Protein AF-A0A0R3WZX8-F1 (afdb_monomer)

pLDDT: mean 82.5, std 16.39, range [34.03, 97.06]

Foldseek 3Di:
DKDDDDDVCVVVCCQWDQDPVRDIDGNDDDDCLVPFKDKDWTWDDPPPDIDIDIDIDGDDFAPPWKKDKPDAAAEFEDAFQQFFFAFTAHDPPDDPDDDVVPRHGDKTAIWTSTDLVHLRQKFKAFPPVCHLNAQWAWPPHSVVVRRPRMTTITGHGGQDQPDPNADPQSKHKGKMKMKGDNPPPPPDDDDDDDDDPSDIHMDMYIYMYRYDDDPPDDDDWPDPDDDWDDDPPDDPPDDGDDTD

Nearest PDB structures (foldseek):
  2wd0-assembly1_A  TM=7.629E-01  e=6.822E-09  Mus musculus
  3mvs-assembly1_A  TM=6.859E-01  e=2.344E-09  Mus musculus
  7scm-assembly2_B  TM=6.828E-01  e=7.217E-09  synthetic construct
  5cyx-assembly1_A  TM=5.333E-01  e=1.775E-08  Mus musculus
  5czr-assembly4_D  TM=6.147E-01  e=5.480E-07  Homo sapiens

Sequence (244 aa):
LVEAPGGGQQAVALIFE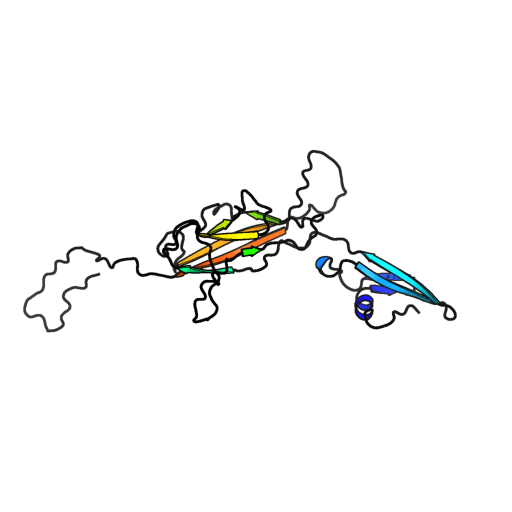VEKGGRVVLRRGLDFESCQSYILPVSVTDGDFSAETTLHVTVADVNDEAPRFEINPIHLVAEEGTSAKRSIGQSPLASTLPTPCCTMRVQVRVYDPDSVEVNGVVRCKEPDEWVHRQVLLFTPDPQAHPSAGLYDLQTRLELDREGPDASAGGVALIRLICWDANEIIHSSSTTYTSSTTARRLTSTLTATLTIRDVNDNAPTFHRPVYHVAVTENNHIGAKIVQVS

Secondary structure (DSSP, 8-state):
-----SSSHHHHHTTEEE-TTS-EEE-S---TTT-SEEEEEEEEE-SS-EEEEEEEEEPPP-S-PPPEESSSSEEEEEETT--TTPBPBBP--S-S---TT---B-EEEEE-SS-TTTT--EEEE--TTTTTTSSEEEES-TTT-TT-SEEEEEESS---SSSTTSBTTTEEEEEEEEEE-------S-----SS------EEEEEEEEEEEP---S----SSS-------TTPPTT-------

Mean predicted aligned error: 11.65 Å

Organism: Hydatigena taeniaeformis (NCBI:txid6205)

Structure (mmCIF, N/CA/C/O backbone):
data_AF-A0A0R3WZX8-F1
#
_entry.id   AF-A0A0R3WZX8-F1
#
loop_
_atom_site.group_PDB
_atom_site.id
_atom_site.type_symbol
_atom_site.label_atom_id
_atom_site.label_alt_id
_atom_site.label_comp_id
_atom_site.label_asym_id
_atom_site.label_entity_id
_atom_site.label_seq_id
_atom_site.pdbx_PDB_ins_code
_atom_site.Cartn_x
_atom_site.Cartn_y
_atom_site.Cartn_z
_atom_site.occupancy
_atom_site.B_iso_or_equiv
_atom_site.auth_seq_id
_atom_site.auth_comp_id
_atom_site.auth_asym_id
_atom_site.auth_atom_id
_atom_site.pdbx_PDB_model_num
ATOM 1 N N . LEU A 1 1 ? 24.341 -16.373 -44.777 1.00 36.38 1 LEU A N 1
ATOM 2 C CA . LEU A 1 1 ? 23.243 -16.758 -43.855 1.00 36.38 1 LEU A CA 1
ATOM 3 C C . LEU A 1 1 ? 23.566 -16.120 -42.511 1.00 36.38 1 LEU A C 1
ATOM 5 O O . LEU A 1 1 ? 24.716 -16.227 -42.119 1.00 36.38 1 LEU A O 1
ATOM 9 N N . VAL A 1 2 ? 22.639 -15.417 -41.860 1.00 39.53 2 VAL A N 1
ATOM 10 C CA . VAL A 1 2 ? 22.878 -14.893 -40.501 1.00 39.53 2 VAL A CA 1
ATOM 11 C C . VAL A 1 2 ? 22.408 -15.969 -39.526 1.00 39.53 2 VAL A C 1
ATOM 13 O O . VAL A 1 2 ? 21.229 -16.316 -39.549 1.00 39.53 2 VAL A O 1
ATOM 16 N N . GLU A 1 3 ? 23.312 -16.534 -38.730 1.00 41.59 3 GLU A N 1
ATOM 17 C CA . GLU A 1 3 ? 22.992 -17.544 -37.709 1.00 41.59 3 GLU A CA 1
ATOM 18 C C . GLU A 1 3 ? 23.509 -17.104 -36.332 1.00 41.59 3 GLU A C 1
ATOM 20 O O . GLU A 1 3 ? 24.574 -16.492 -36.226 1.00 41.59 3 GLU A O 1
ATOM 25 N N . ALA A 1 4 ? 22.739 -17.422 -35.284 1.00 40.72 4 ALA A N 1
ATOM 26 C CA . ALA A 1 4 ? 23.035 -17.123 -33.881 1.00 40.72 4 ALA A CA 1
ATOM 27 C C . ALA A 1 4 ? 23.470 -18.405 -33.124 1.00 40.72 4 ALA A C 1
ATOM 29 O O . ALA A 1 4 ? 22.718 -19.387 -33.143 1.00 40.72 4 ALA A O 1
ATOM 30 N N . PRO A 1 5 ? 24.642 -18.452 -32.452 1.00 38.41 5 PRO A N 1
ATOM 31 C CA . PRO A 1 5 ? 25.099 -19.641 -31.725 1.00 38.41 5 PRO A CA 1
ATOM 32 C C . PRO A 1 5 ? 24.633 -19.752 -30.249 1.00 38.41 5 PRO A C 1
ATOM 34 O O . PRO A 1 5 ? 25.141 -19.083 -29.364 1.00 38.41 5 PRO A O 1
ATOM 37 N N . GLY A 1 6 ? 23.774 -20.733 -29.947 1.00 38.78 6 GLY A N 1
ATOM 38 C CA . GLY A 1 6 ? 23.851 -21.594 -28.744 1.00 38.78 6 GLY A CA 1
ATOM 39 C C . GLY A 1 6 ? 23.702 -21.015 -27.315 1.00 38.78 6 GLY A C 1
ATOM 40 O O . GLY A 1 6 ? 24.512 -20.245 -26.812 1.00 38.78 6 GLY A O 1
ATOM 41 N N . GLY A 1 7 ? 22.722 -21.547 -26.572 1.00 34.03 7 GLY A N 1
ATOM 42 C CA . GLY A 1 7 ? 22.757 -21.677 -25.102 1.00 34.03 7 GLY A CA 1
ATOM 43 C C . GLY A 1 7 ? 21.969 -20.629 -24.311 1.00 34.03 7 GLY A C 1
ATOM 44 O O . GLY A 1 7 ? 20.976 -20.968 -23.679 1.00 34.03 7 GLY A O 1
ATOM 45 N N . GLY A 1 8 ? 22.376 -19.359 -24.375 1.00 44.53 8 GLY A N 1
ATOM 46 C CA . GLY A 1 8 ? 21.614 -18.205 -23.849 1.00 44.53 8 GLY A CA 1
ATOM 47 C C . GLY A 1 8 ? 20.937 -17.377 -24.949 1.00 44.53 8 GLY A C 1
ATOM 48 O O . GLY A 1 8 ? 20.103 -16.516 -24.687 1.00 44.53 8 GLY A O 1
ATOM 49 N N . GLN A 1 9 ? 21.278 -17.672 -26.205 1.00 49.31 9 GLN A N 1
ATOM 50 C CA . GLN A 1 9 ? 20.870 -16.920 -27.389 1.00 49.31 9 GLN A CA 1
ATOM 51 C C . GLN A 1 9 ? 19.498 -17.315 -27.942 1.00 49.31 9 GLN A C 1
ATOM 53 O O . GLN A 1 9 ? 18.919 -16.573 -28.728 1.00 49.31 9 GLN A O 1
ATOM 58 N N . GLN A 1 10 ? 18.941 -18.451 -27.511 1.00 52.12 10 GLN A N 1
ATOM 59 C CA . GLN A 1 10 ? 17.625 -18.904 -27.970 1.00 52.12 10 GLN A CA 1
ATOM 60 C C . GLN A 1 10 ? 16.507 -17.955 -27.521 1.00 52.12 10 GLN A C 1
ATOM 62 O O . GLN A 1 10 ? 15.562 -17.735 -28.266 1.00 52.12 10 GLN A O 1
ATOM 67 N N . ALA A 1 11 ? 16.641 -17.332 -26.346 1.00 61.78 11 ALA A N 1
ATOM 68 C CA . ALA A 1 11 ? 15.690 -16.332 -25.869 1.00 61.78 11 ALA A CA 1
ATOM 69 C C . ALA A 1 11 ? 15.787 -15.016 -26.659 1.00 61.78 11 ALA A C 1
ATOM 71 O O . ALA A 1 11 ? 14.764 -14.440 -27.015 1.00 61.78 11 ALA A O 1
ATOM 72 N N . VAL A 1 12 ? 17.004 -14.573 -26.996 1.00 73.31 12 VAL A N 1
ATOM 73 C CA . VAL A 1 12 ? 17.235 -13.329 -27.750 1.00 73.31 12 VAL A CA 1
ATOM 74 C C . VAL A 1 12 ? 16.806 -13.479 -29.213 1.00 73.31 12 VAL A C 1
ATOM 76 O O . VAL A 1 12 ? 16.161 -12.584 -29.749 1.00 73.31 12 VAL A O 1
ATOM 79 N N . ALA A 1 13 ? 17.056 -14.639 -29.829 1.00 72.25 13 ALA A N 1
ATOM 80 C CA . ALA A 1 13 ? 16.608 -14.960 -31.189 1.00 72.25 13 ALA A CA 1
ATOM 81 C C . ALA A 1 13 ? 15.075 -15.099 -31.319 1.00 72.25 13 ALA A C 1
ATOM 83 O O . ALA A 1 13 ? 14.536 -15.010 -32.418 1.00 72.25 13 ALA A O 1
ATOM 84 N N . LEU A 1 14 ? 14.357 -15.307 -30.208 1.00 80.56 14 LEU A N 1
ATOM 85 C CA . LEU A 1 14 ? 12.889 -15.277 -30.172 1.00 80.56 14 LEU A CA 1
ATOM 86 C C . LEU A 1 14 ? 12.325 -13.853 -30.064 1.00 80.56 14 LEU A C 1
ATOM 88 O O . LEU A 1 14 ? 11.141 -13.647 -30.330 1.00 80.56 14 LEU A O 1
ATOM 92 N N . ILE A 1 15 ? 13.142 -12.887 -29.641 1.00 87.12 15 ILE A N 1
ATOM 93 C CA . ILE A 1 15 ? 12.748 -11.485 -29.457 1.00 87.12 15 ILE A CA 1
ATOM 94 C C . ILE A 1 15 ? 13.167 -10.657 -30.672 1.00 87.12 15 ILE A C 1
ATOM 96 O O . ILE A 1 15 ? 12.388 -9.823 -31.128 1.00 87.12 15 ILE A O 1
ATOM 100 N N . PHE A 1 16 ? 14.346 -10.917 -31.233 1.00 90.94 16 PHE A N 1
ATOM 101 C CA . PHE A 1 16 ? 14.901 -10.188 -32.368 1.00 90.94 16 PHE A CA 1
ATOM 102 C C . PHE A 1 16 ? 15.188 -11.127 -33.536 1.00 90.94 16 PHE A C 1
ATOM 104 O O . PHE A 1 16 ? 15.807 -12.175 -33.367 1.00 90.94 16 PHE A O 1
ATOM 111 N N . GLU A 1 17 ? 14.794 -10.713 -34.736 1.00 89.88 17 GLU A N 1
ATOM 112 C CA . GLU A 1 17 ? 15.129 -11.400 -35.980 1.00 89.88 17 GLU A CA 1
ATOM 113 C C . GLU A 1 17 ? 15.987 -10.503 -36.867 1.00 89.88 17 GLU A C 1
ATOM 115 O O . GLU A 1 17 ? 15.683 -9.328 -37.061 1.00 89.88 17 GLU A O 1
ATOM 120 N N . VAL A 1 18 ? 17.054 -11.070 -37.430 1.00 88.12 18 VAL A N 1
ATOM 121 C CA . VAL A 1 18 ? 17.916 -10.381 -38.393 1.00 88.12 18 VAL A CA 1
ATOM 122 C C . VAL A 1 18 ? 17.557 -10.850 -39.801 1.00 88.12 18 VAL A C 1
ATOM 124 O O . VAL A 1 18 ? 17.822 -11.989 -40.186 1.00 88.12 18 VAL A O 1
ATOM 127 N N . GLU A 1 19 ? 16.937 -9.971 -40.582 1.00 88.31 19 GLU A N 1
ATOM 128 C CA . GLU A 1 19 ? 16.545 -10.251 -41.961 1.00 88.31 19 GLU A CA 1
ATOM 129 C C . GLU A 1 19 ? 17.762 -10.266 -42.901 1.00 88.31 19 GLU A C 1
ATOM 131 O O . GLU A 1 19 ? 18.772 -9.599 -42.672 1.00 88.31 19 GLU A O 1
ATOM 136 N N . LYS A 1 20 ? 17.635 -10.948 -44.049 1.00 81.69 20 LYS A N 1
ATOM 137 C CA . LYS A 1 20 ? 18.699 -11.049 -45.073 1.00 81.69 20 LYS A CA 1
ATOM 138 C C . LYS A 1 20 ? 19.190 -9.695 -45.613 1.00 81.69 20 LYS A C 1
ATOM 140 O O . LYS A 1 20 ? 20.277 -9.635 -46.174 1.00 81.69 20 LYS A O 1
ATOM 145 N N . GLY A 1 21 ? 18.404 -8.629 -45.456 1.00 83.12 21 GLY A N 1
ATOM 146 C CA . GLY A 1 21 ? 18.777 -7.258 -45.822 1.00 83.12 21 GLY A CA 1
ATOM 147 C C . GLY A 1 21 ? 19.550 -6.490 -44.742 1.00 83.12 21 GLY A C 1
ATOM 148 O O . GLY A 1 21 ? 19.737 -5.288 -44.898 1.00 83.12 21 GLY A O 1
ATOM 149 N N . GLY A 1 22 ? 19.941 -7.138 -43.638 1.00 81.38 22 GLY A N 1
ATOM 150 C CA . GLY A 1 22 ? 20.626 -6.499 -42.507 1.00 81.38 22 GLY A CA 1
ATOM 151 C C . GLY A 1 22 ? 19.700 -5.711 -41.573 1.00 81.38 22 GLY A C 1
ATOM 152 O O . GLY A 1 22 ? 20.172 -5.006 -40.685 1.00 81.38 22 GLY A O 1
ATOM 153 N N . ARG A 1 23 ? 18.379 -5.815 -41.759 1.00 88.50 23 ARG A N 1
ATOM 154 C CA . ARG A 1 23 ? 17.383 -5.199 -40.878 1.00 88.50 23 ARG A CA 1
ATOM 155 C C . ARG A 1 23 ? 17.164 -6.085 -39.659 1.00 88.50 23 ARG A C 1
ATOM 157 O O . ARG A 1 23 ? 16.871 -7.265 -39.812 1.00 88.50 23 ARG A O 1
ATOM 164 N N . VAL A 1 24 ? 17.254 -5.503 -38.470 1.00 90.19 24 VAL A N 1
ATOM 165 C CA . VAL A 1 24 ? 16.885 -6.179 -37.223 1.00 90.19 24 VAL A CA 1
ATOM 166 C C . VAL A 1 24 ? 15.451 -5.791 -36.882 1.00 90.19 24 VAL A C 1
ATOM 168 O O . VAL A 1 24 ? 15.139 -4.604 -36.793 1.00 90.19 24 VAL A O 1
ATOM 171 N N . VAL A 1 25 ? 14.569 -6.776 -36.740 1.00 91.25 25 VAL A N 1
ATOM 172 C CA . VAL A 1 25 ? 13.148 -6.581 -36.441 1.00 91.25 25 VAL A CA 1
ATOM 173 C C . VAL A 1 25 ? 12.792 -7.206 -35.101 1.00 91.25 25 VAL A C 1
ATOM 175 O O . VAL A 1 25 ? 13.305 -8.257 -34.722 1.00 91.25 25 VAL A O 1
ATOM 178 N N . LEU A 1 26 ? 11.888 -6.548 -34.385 1.00 93.38 26 LEU A N 1
ATOM 179 C CA . LEU A 1 26 ? 11.370 -7.024 -33.113 1.00 93.38 26 LEU A CA 1
ATOM 180 C C . LEU A 1 26 ? 10.197 -7.991 -33.353 1.00 93.38 26 LEU A C 1
ATOM 182 O O . LEU A 1 26 ? 9.275 -7.685 -34.110 1.00 93.38 26 LEU A O 1
ATOM 186 N N . ARG A 1 27 ? 10.223 -9.161 -32.714 1.00 91.94 27 ARG A N 1
ATOM 187 C CA . ARG A 1 27 ? 9.191 -10.210 -32.809 1.00 91.94 27 ARG A CA 1
ATOM 188 C C . ARG A 1 27 ? 8.277 -10.276 -31.588 1.00 91.94 27 ARG A C 1
ATOM 190 O O . ARG A 1 27 ? 7.171 -10.803 -31.693 1.00 91.94 27 ARG A O 1
ATOM 197 N N . ARG A 1 28 ? 8.716 -9.749 -30.443 1.00 90.38 28 ARG A N 1
ATOM 198 C CA . ARG A 1 28 ? 7.966 -9.721 -29.175 1.00 90.38 28 ARG A CA 1
ATOM 199 C C . ARG A 1 28 ? 8.153 -8.367 -28.499 1.00 90.38 28 ARG A C 1
ATOM 201 O O . ARG A 1 28 ? 9.184 -7.744 -28.702 1.00 90.38 28 ARG A O 1
ATOM 208 N N . GLY A 1 29 ? 7.175 -7.926 -27.711 1.00 89.94 29 GLY A N 1
ATOM 209 C CA . GLY A 1 29 ? 7.302 -6.691 -26.931 1.00 89.94 29 GLY A CA 1
ATOM 210 C C . GLY A 1 29 ? 8.523 -6.719 -26.008 1.00 89.94 29 GLY A C 1
ATOM 211 O O . GLY A 1 29 ? 8.937 -7.792 -25.562 1.00 89.94 29 GLY A O 1
ATOM 212 N N . LEU A 1 30 ? 9.094 -5.540 -25.769 1.00 92.62 30 LEU A N 1
ATOM 213 C CA . LEU A 1 30 ? 10.137 -5.320 -24.771 1.00 92.62 30 LEU A CA 1
ATOM 214 C C . LEU A 1 30 ? 9.486 -4.715 -23.530 1.00 92.62 30 LEU A C 1
ATOM 216 O O . LEU A 1 30 ? 8.521 -3.971 -23.663 1.00 92.62 30 LEU A O 1
ATOM 220 N N . ASP A 1 31 ? 10.029 -5.056 -22.373 1.00 91.00 31 ASP A N 1
ATOM 221 C CA . ASP A 1 31 ? 9.539 -4.664 -21.055 1.00 91.00 31 ASP A CA 1
ATOM 222 C C . ASP A 1 31 ? 10.760 -4.232 -20.241 1.00 91.00 31 ASP A C 1
ATOM 224 O O . ASP A 1 31 ? 11.713 -5.018 -20.111 1.00 91.00 31 ASP A O 1
ATOM 228 N N . PHE A 1 32 ? 10.788 -2.971 -19.808 1.00 91.75 32 PHE A N 1
ATOM 229 C CA . PHE A 1 32 ? 11.965 -2.377 -19.170 1.00 91.75 32 PHE A CA 1
ATOM 230 C C . PHE A 1 32 ? 12.229 -3.033 -17.809 1.00 91.75 32 PHE A C 1
ATOM 232 O O . PHE A 1 32 ? 13.371 -3.386 -17.492 1.00 91.75 32 PHE A O 1
ATOM 239 N N . GLU A 1 33 ? 11.156 -3.306 -17.074 1.00 92.81 33 GLU A N 1
ATOM 240 C CA . GLU A 1 33 ? 11.102 -3.899 -15.739 1.00 92.81 33 GLU A CA 1
ATOM 241 C C . GLU A 1 33 ? 11.655 -5.326 -15.749 1.00 92.81 33 GLU A C 1
ATOM 243 O O . GLU A 1 33 ? 12.308 -5.762 -14.795 1.00 92.81 33 GLU A O 1
ATOM 248 N N . SER A 1 34 ? 11.428 -6.061 -16.842 1.00 90.81 34 SER A N 1
ATOM 249 C CA . SER A 1 34 ? 11.973 -7.404 -17.039 1.00 90.81 34 SER A CA 1
ATOM 250 C C . SER A 1 34 ? 13.427 -7.398 -17.506 1.00 90.81 34 SER A C 1
ATOM 252 O O . SER A 1 34 ? 14.230 -8.209 -17.032 1.00 90.81 34 SER A O 1
ATOM 254 N N . CYS A 1 35 ? 13.778 -6.563 -18.491 1.00 90.56 35 CYS A N 1
ATOM 255 C CA . CYS A 1 35 ? 15.124 -6.554 -19.060 1.00 90.56 35 CYS A CA 1
ATOM 256 C C . CYS A 1 35 ? 15.466 -5.241 -19.779 1.00 90.56 35 CYS A C 1
ATOM 258 O O . CYS A 1 35 ? 14.933 -4.929 -20.842 1.00 90.56 35 CYS A O 1
ATOM 260 N N . GLN A 1 36 ? 16.462 -4.531 -19.248 1.00 90.62 36 GLN A N 1
ATOM 261 C CA . GLN A 1 36 ? 16.836 -3.184 -19.694 1.00 90.62 36 GLN A CA 1
ATOM 262 C C . GLN A 1 36 ? 17.822 -3.155 -20.872 1.00 90.62 36 GLN A C 1
ATOM 264 O O . GLN A 1 36 ? 18.005 -2.120 -21.517 1.00 90.62 36 GLN A O 1
ATOM 269 N N . SER A 1 37 ? 18.508 -4.265 -21.166 1.00 92.81 37 SER A N 1
ATOM 270 C CA . SER A 1 37 ? 19.450 -4.310 -22.286 1.00 92.81 37 SER A CA 1
ATOM 271 C C . SER A 1 37 ? 19.646 -5.710 -22.854 1.00 92.81 37 SER A C 1
ATOM 273 O O . SER A 1 37 ? 19.633 -6.705 -22.132 1.00 92.81 37 SER A O 1
ATOM 275 N N . TYR A 1 38 ? 19.881 -5.766 -24.162 1.00 91.06 38 TYR A N 1
ATOM 276 C CA . TYR A 1 38 ? 20.158 -6.987 -24.902 1.00 91.06 38 TYR A CA 1
ATOM 277 C C . TYR A 1 38 ? 21.466 -6.849 -25.679 1.00 91.06 38 TYR A C 1
ATOM 279 O O . TYR A 1 38 ? 21.771 -5.801 -26.251 1.00 91.06 38 TYR A O 1
ATOM 287 N N . ILE A 1 39 ? 22.230 -7.937 -25.718 1.00 89.81 39 ILE A N 1
ATOM 288 C CA . ILE A 1 39 ? 23.476 -8.043 -26.475 1.00 89.81 39 ILE A CA 1
ATOM 289 C C . ILE A 1 39 ? 23.246 -9.065 -27.584 1.00 89.81 39 ILE A C 1
ATOM 291 O O . ILE A 1 39 ? 23.062 -10.253 -27.316 1.00 89.81 39 ILE A O 1
ATOM 295 N N . LEU A 1 40 ? 23.216 -8.591 -28.827 1.00 88.88 40 LEU A N 1
ATOM 296 C CA . LEU A 1 40 ? 22.915 -9.396 -30.005 1.00 88.88 40 LEU A CA 1
ATOM 297 C C . LEU A 1 40 ? 24.184 -9.565 -30.844 1.00 88.88 40 LEU A C 1
ATOM 299 O O . LEU A 1 40 ? 24.598 -8.609 -31.502 1.00 88.88 40 LEU A O 1
ATOM 303 N N . PRO A 1 41 ? 24.806 -10.751 -30.873 1.00 86.69 41 PRO A N 1
ATOM 304 C CA . PRO A 1 41 ? 25.836 -11.035 -31.858 1.00 86.69 41 PRO A CA 1
ATOM 305 C C . PRO A 1 41 ? 25.186 -11.174 -33.238 1.00 86.69 41 PRO A C 1
ATOM 307 O O . PRO A 1 41 ? 24.226 -11.923 -33.420 1.00 86.69 41 PRO A O 1
ATOM 310 N N . VAL A 1 42 ? 25.706 -10.440 -34.214 1.00 87.75 42 VAL A N 1
ATOM 311 C CA . VAL A 1 42 ? 25.260 -10.465 -35.606 1.00 87.75 42 VAL A CA 1
ATOM 312 C C . VAL A 1 42 ? 26.432 -10.906 -36.469 1.00 87.75 42 VAL A C 1
ATOM 314 O O . VAL A 1 42 ? 27.497 -10.291 -36.447 1.00 87.75 42 VAL A O 1
ATOM 317 N N . SER A 1 43 ? 26.226 -11.967 -37.241 1.00 86.38 43 SER A N 1
ATOM 318 C CA . SER A 1 43 ? 27.203 -12.498 -38.185 1.00 86.38 43 SER A CA 1
ATOM 319 C C . SER A 1 43 ? 26.767 -12.204 -39.618 1.00 86.38 43 SER A C 1
ATOM 321 O O . SER A 1 43 ? 25.601 -12.350 -39.982 1.00 86.38 43 SER A O 1
ATOM 323 N N . VAL A 1 44 ? 27.701 -11.779 -40.460 1.00 87.19 44 VAL A N 1
ATOM 324 C CA . VAL A 1 44 ? 27.504 -11.677 -41.910 1.00 87.19 44 VAL A CA 1
ATOM 325 C C . VAL A 1 44 ? 28.494 -12.602 -42.599 1.00 87.19 44 VAL A C 1
ATOM 327 O O . VAL A 1 44 ? 29.637 -12.726 -42.172 1.00 87.19 44 VAL A O 1
ATOM 330 N N . THR A 1 45 ? 28.058 -13.271 -43.662 1.00 86.62 45 THR A N 1
ATOM 331 C CA . THR A 1 45 ? 28.912 -14.167 -44.445 1.00 86.62 45 THR A CA 1
ATOM 332 C C . THR A 1 45 ? 28.530 -14.117 -45.914 1.00 86.62 45 THR A C 1
ATOM 334 O O . THR A 1 45 ? 27.338 -14.088 -46.245 1.00 86.62 45 THR A O 1
ATOM 337 N N . ASP A 1 46 ? 29.541 -14.112 -46.777 1.00 87.38 46 ASP A N 1
ATOM 338 C CA . ASP A 1 46 ? 29.405 -14.247 -48.229 1.00 87.38 46 ASP A CA 1
ATOM 339 C C . ASP A 1 46 ? 29.438 -15.716 -48.698 1.00 87.38 46 ASP A C 1
ATOM 341 O O . ASP A 1 46 ? 29.181 -15.986 -49.869 1.00 87.38 46 ASP A O 1
ATOM 345 N N . GLY A 1 47 ? 29.666 -16.662 -47.778 1.00 85.25 47 GLY A N 1
ATOM 346 C CA . GLY A 1 47 ? 29.810 -18.095 -48.041 1.00 85.25 47 GLY A CA 1
ATOM 347 C C . GLY A 1 47 ? 31.234 -18.619 -47.835 1.00 85.25 47 GLY A C 1
ATOM 348 O O . GLY A 1 47 ? 31.376 -19.782 -47.464 1.00 85.25 47 GLY A O 1
ATOM 349 N N . ASP A 1 48 ? 32.250 -17.764 -47.987 1.00 90.44 48 ASP A N 1
ATOM 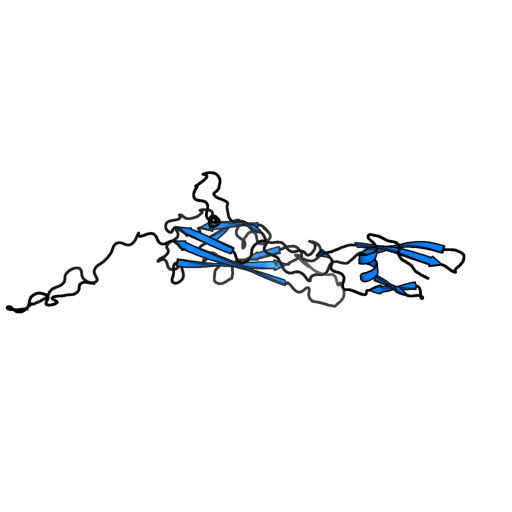350 C CA . ASP A 1 48 ? 33.673 -18.118 -47.857 1.00 90.44 48 ASP A CA 1
ATOM 351 C C . ASP A 1 48 ? 34.330 -17.428 -46.650 1.00 90.44 48 ASP A C 1
ATOM 353 O O . ASP A 1 48 ? 35.167 -18.015 -45.960 1.00 90.44 48 ASP A O 1
ATOM 357 N N . PHE A 1 49 ? 33.917 -16.195 -46.353 1.00 89.12 49 PHE A N 1
ATOM 358 C CA . PHE A 1 49 ? 34.359 -15.409 -45.209 1.00 89.12 49 PHE A CA 1
ATOM 359 C C . PHE A 1 49 ? 33.168 -15.010 -44.336 1.00 89.12 49 PHE A C 1
ATOM 361 O O . PHE A 1 49 ? 32.043 -14.805 -44.804 1.00 89.12 49 PHE A O 1
ATOM 368 N N . SER A 1 50 ? 33.412 -14.891 -43.034 1.00 89.81 50 SER A N 1
ATOM 369 C CA . SER A 1 50 ? 32.434 -14.409 -42.062 1.00 89.81 50 SER A CA 1
ATOM 370 C C . SER A 1 50 ? 33.017 -13.274 -41.233 1.00 89.81 50 SER A C 1
ATOM 372 O O . SER A 1 50 ? 34.175 -13.331 -40.821 1.00 89.81 50 SER A O 1
ATOM 374 N N . ALA A 1 51 ? 32.200 -12.264 -40.955 1.00 89.25 51 ALA A N 1
ATOM 375 C CA . ALA A 1 51 ? 32.503 -11.207 -40.004 1.00 89.25 51 ALA A CA 1
ATOM 376 C C . ALA A 1 51 ? 31.412 -11.168 -38.934 1.00 89.25 51 ALA A C 1
ATOM 378 O O . ALA A 1 51 ? 30.227 -11.296 -39.242 1.00 89.25 51 ALA A O 1
ATOM 379 N N . GLU A 1 52 ? 31.815 -10.976 -37.684 1.00 89.44 52 GLU A N 1
ATOM 380 C CA . GLU A 1 52 ? 30.906 -10.884 -36.547 1.00 89.44 52 GLU A CA 1
ATOM 381 C C . GLU A 1 52 ? 31.008 -9.506 -35.904 1.00 89.44 52 GLU A C 1
ATOM 383 O O . GLU A 1 52 ? 32.078 -8.897 -35.830 1.00 89.44 52 GLU A O 1
ATOM 388 N N . THR A 1 53 ? 29.874 -9.004 -35.441 1.00 89.81 53 THR A N 1
ATOM 389 C CA . THR A 1 53 ? 29.779 -7.782 -34.650 1.00 89.81 53 THR A CA 1
ATOM 390 C C . THR A 1 53 ? 28.720 -7.952 -33.570 1.00 89.81 53 THR A C 1
ATOM 392 O O . THR A 1 53 ? 27.943 -8.904 -33.599 1.00 89.81 53 THR A O 1
ATOM 395 N N . THR A 1 54 ? 28.668 -7.027 -32.619 1.00 90.06 54 THR A N 1
ATOM 396 C CA . THR A 1 54 ? 27.728 -7.084 -31.500 1.00 90.06 54 THR A CA 1
ATOM 397 C C . THR A 1 54 ? 26.881 -5.825 -31.477 1.00 90.06 54 THR A C 1
ATOM 399 O O . THR A 1 54 ? 27.396 -4.716 -31.343 1.00 90.06 54 THR A O 1
ATOM 402 N N . LEU A 1 55 ? 25.568 -6.000 -31.583 1.00 89.75 55 LEU A N 1
ATOM 403 C CA . LEU A 1 55 ? 24.586 -4.941 -31.425 1.00 89.75 55 LEU A CA 1
ATOM 404 C C . LEU A 1 55 ? 24.150 -4.865 -29.959 1.00 89.75 55 LEU A C 1
ATOM 406 O O . LEU A 1 55 ? 23.606 -5.821 -29.407 1.00 89.75 55 LEU A O 1
ATOM 410 N N . HIS A 1 56 ? 24.372 -3.708 -29.343 1.00 91.88 56 HIS A N 1
ATOM 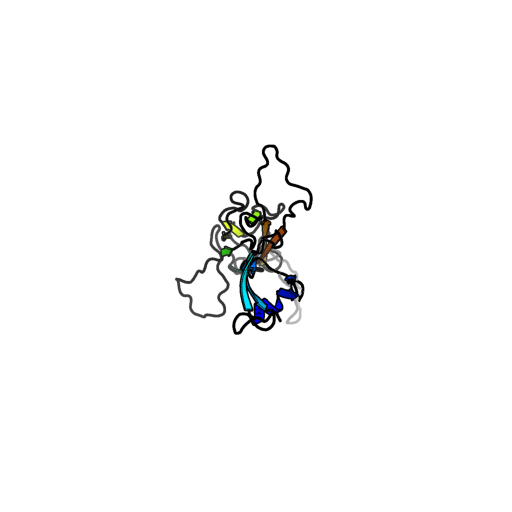411 C CA . HIS A 1 56 ? 23.877 -3.396 -28.008 1.00 91.88 56 HIS A CA 1
ATOM 412 C C . HIS A 1 56 ? 22.537 -2.672 -28.133 1.00 91.88 56 HIS A C 1
ATOM 414 O O . HIS A 1 56 ? 22.474 -1.576 -28.688 1.00 91.88 56 HIS A O 1
ATOM 420 N N . VAL A 1 57 ? 21.473 -3.290 -27.630 1.00 91.75 57 VAL A N 1
ATOM 421 C CA . VAL A 1 57 ? 20.126 -2.713 -27.611 1.00 91.75 57 VAL A CA 1
ATOM 422 C C . VAL A 1 57 ? 19.801 -2.318 -26.179 1.00 91.75 57 VAL A C 1
ATOM 424 O O . VAL A 1 57 ? 19.783 -3.171 -25.296 1.00 91.75 57 VAL A O 1
ATOM 427 N N . THR A 1 58 ? 19.538 -1.038 -25.945 1.00 93.06 58 THR A N 1
ATOM 428 C CA . THR A 1 58 ? 19.047 -0.517 -24.663 1.00 93.06 58 THR A CA 1
ATOM 429 C C . THR A 1 58 ? 17.543 -0.299 -24.748 1.00 93.06 58 THR A C 1
ATOM 431 O O . THR A 1 58 ? 17.066 0.284 -25.725 1.00 93.06 58 THR A O 1
ATOM 434 N N . VAL A 1 59 ? 16.804 -0.753 -23.742 1.00 92.81 59 VAL A N 1
ATOM 435 C CA . VAL A 1 59 ? 15.365 -0.499 -23.616 1.00 92.81 59 VAL A CA 1
ATOM 436 C C . VAL A 1 59 ? 15.189 0.832 -22.897 1.00 92.81 59 VAL A C 1
ATOM 438 O O . VAL A 1 59 ? 15.798 1.054 -21.854 1.00 92.81 59 VAL A O 1
ATOM 441 N N . ALA A 1 60 ? 14.418 1.737 -23.494 1.00 89.94 60 ALA A N 1
ATOM 442 C CA . ALA A 1 60 ? 14.055 2.993 -22.855 1.00 89.94 60 ALA A CA 1
ATOM 443 C C . ALA A 1 60 ? 12.858 2.759 -21.932 1.00 89.94 60 ALA A C 1
ATOM 445 O O . ALA A 1 60 ? 11.905 2.097 -22.337 1.00 89.94 60 ALA A O 1
ATOM 446 N N . ASP A 1 61 ? 12.945 3.315 -20.732 1.00 89.38 61 ASP A N 1
ATOM 447 C CA . ASP A 1 61 ? 11.896 3.287 -19.719 1.00 89.38 61 ASP A CA 1
ATOM 448 C C . ASP A 1 61 ? 10.718 4.206 -20.110 1.00 89.38 61 ASP A C 1
ATOM 450 O O . ASP A 1 61 ? 10.924 5.266 -20.724 1.00 89.38 61 ASP A O 1
ATOM 454 N N . VAL A 1 62 ? 9.490 3.793 -19.796 1.00 89.75 62 VAL A N 1
ATOM 455 C CA . VAL A 1 62 ? 8.226 4.485 -20.095 1.00 89.75 62 VAL A CA 1
ATOM 456 C C . VAL A 1 62 ? 7.318 4.389 -18.867 1.00 89.75 62 VAL A C 1
ATOM 458 O O . VAL A 1 62 ? 7.377 3.429 -18.133 1.00 89.75 62 VAL A O 1
ATOM 461 N N . ASN A 1 63 ? 6.462 5.392 -18.650 1.00 88.75 63 ASN A N 1
ATOM 462 C CA . ASN A 1 63 ? 5.449 5.355 -17.591 1.00 88.75 63 ASN A CA 1
ATOM 463 C C . ASN A 1 63 ? 4.305 4.393 -17.947 1.00 88.75 63 ASN A C 1
ATOM 465 O O . ASN A 1 63 ? 3.271 4.835 -18.480 1.00 88.75 63 ASN A O 1
ATOM 469 N N . ASP A 1 64 ? 4.490 3.099 -17.725 1.00 89.31 64 ASP A N 1
ATOM 470 C CA . ASP A 1 64 ? 3.440 2.097 -17.903 1.00 89.31 64 ASP A CA 1
ATOM 471 C C . ASP A 1 64 ? 3.118 1.271 -16.657 1.00 89.31 64 ASP A C 1
ATOM 473 O O . ASP A 1 64 ? 2.055 0.634 -16.635 1.00 89.31 64 ASP A O 1
ATOM 477 N N . GLU A 1 65 ? 3.899 1.388 -15.583 1.00 90.94 65 GLU A N 1
ATOM 478 C CA . GLU A 1 65 ? 3.593 0.752 -14.308 1.00 90.94 65 GLU A CA 1
ATOM 479 C C . GLU A 1 65 ? 2.970 1.715 -13.289 1.00 90.94 65 GLU A C 1
ATOM 481 O O . GLU A 1 65 ? 3.304 2.884 -13.153 1.00 90.94 65 GLU A O 1
ATOM 486 N N . ALA A 1 66 ? 1.987 1.209 -12.542 1.00 93.44 66 ALA A N 1
ATOM 487 C CA . ALA A 1 66 ? 1.386 1.946 -11.436 1.00 93.44 66 ALA A CA 1
ATOM 488 C C . ALA A 1 66 ? 2.066 1.570 -10.111 1.00 93.44 66 ALA A C 1
ATOM 490 O O . ALA A 1 66 ? 2.545 0.438 -9.968 1.00 93.44 66 ALA A O 1
ATOM 491 N N . PRO A 1 67 ? 1.950 2.408 -9.060 1.00 96.12 67 PRO A N 1
ATOM 492 C CA . PRO A 1 67 ? 2.492 2.065 -7.754 1.00 96.12 67 PRO A CA 1
ATOM 493 C C . PRO A 1 67 ? 1.985 0.712 -7.246 1.00 96.12 67 PRO A C 1
ATOM 495 O O . PRO A 1 67 ? 0.780 0.446 -7.153 1.00 96.12 67 PRO A O 1
ATOM 498 N N . ARG A 1 68 ? 2.913 -0.148 -6.844 1.00 95.88 68 ARG A N 1
ATOM 499 C CA . ARG A 1 68 ? 2.656 -1.499 -6.363 1.00 95.88 68 ARG A CA 1
ATOM 500 C C . ARG A 1 68 ? 2.807 -1.586 -4.854 1.00 95.88 68 ARG A C 1
ATOM 502 O O . ARG A 1 68 ? 3.817 -1.187 -4.281 1.00 95.88 68 ARG A O 1
ATOM 509 N N . PHE A 1 69 ? 1.808 -2.179 -4.208 1.00 96.38 69 PHE A N 1
ATOM 510 C CA . PHE A 1 69 ? 1.898 -2.596 -2.812 1.00 96.38 69 PHE A CA 1
ATOM 511 C C . PHE A 1 69 ? 2.446 -4.018 -2.735 1.00 96.38 69 PHE A C 1
ATOM 513 O O . PHE A 1 69 ? 1.995 -4.890 -3.476 1.00 96.38 69 PHE A O 1
ATOM 520 N N . GLU A 1 70 ? 3.369 -4.272 -1.811 1.00 94.31 70 GLU A N 1
ATOM 521 C CA . GLU A 1 70 ? 3.924 -5.619 -1.608 1.00 94.31 70 GLU A CA 1
ATOM 522 C C . GLU A 1 70 ? 2.852 -6.618 -1.141 1.00 94.31 70 GLU A C 1
ATOM 524 O O . GLU A 1 70 ? 2.873 -7.788 -1.516 1.00 94.31 70 GLU A O 1
ATOM 529 N N . ILE A 1 71 ? 1.877 -6.140 -0.359 1.00 91.88 71 ILE A N 1
ATOM 530 C CA . ILE A 1 71 ? 0.721 -6.916 0.096 1.00 91.88 71 ILE A CA 1
ATOM 531 C C . ILE A 1 71 ? -0.542 -6.069 -0.078 1.00 91.88 71 ILE A C 1
ATOM 533 O O . ILE A 1 71 ? -0.670 -5.006 0.531 1.00 91.88 71 ILE A O 1
ATOM 537 N N . ASN A 1 72 ? -1.488 -6.546 -0.891 1.00 93.31 72 ASN A N 1
ATOM 538 C CA . ASN A 1 72 ? -2.811 -5.945 -1.072 1.00 93.31 72 ASN A CA 1
ATOM 539 C C . ASN A 1 72 ? -3.805 -7.019 -1.571 1.00 93.31 72 ASN A C 1
ATOM 541 O O . ASN A 1 72 ? -3.540 -7.620 -2.613 1.00 93.31 72 ASN A O 1
ATOM 545 N N . PRO A 1 73 ? -4.936 -7.275 -0.884 1.00 94.62 73 PRO A N 1
ATOM 546 C CA . PRO A 1 73 ? -5.387 -6.639 0.354 1.00 94.62 73 PRO A CA 1
ATOM 547 C C . PRO A 1 73 ? -4.628 -7.124 1.599 1.00 94.62 73 PRO A C 1
ATOM 549 O O . PRO A 1 73 ? -4.026 -8.196 1.603 1.00 94.62 73 PRO A O 1
ATOM 552 N N . ILE A 1 74 ? -4.682 -6.337 2.677 1.00 90.38 74 ILE A N 1
ATOM 553 C CA . ILE A 1 74 ? -4.127 -6.716 3.988 1.00 90.38 74 ILE A CA 1
ATOM 554 C C . ILE A 1 74 ? -5.267 -7.090 4.941 1.00 90.38 74 ILE A C 1
ATOM 556 O O . ILE A 1 74 ? -6.202 -6.317 5.142 1.00 90.38 74 ILE A O 1
ATOM 560 N N . HIS A 1 75 ? -5.160 -8.246 5.595 1.00 90.25 75 HIS A N 1
ATOM 561 C CA . HIS A 1 75 ? -6.093 -8.664 6.641 1.00 90.25 75 HIS A CA 1
ATOM 562 C C . HIS A 1 75 ? -5.436 -8.551 8.017 1.00 90.25 75 HIS A C 1
ATOM 564 O O . HIS A 1 75 ? -4.415 -9.183 8.292 1.00 90.25 75 HIS A O 1
ATOM 570 N N . LEU A 1 76 ? -6.027 -7.726 8.875 1.00 89.38 76 LEU A N 1
ATOM 571 C CA . LEU A 1 76 ? -5.544 -7.408 10.212 1.00 89.38 76 LEU A CA 1
ATOM 572 C C . LEU A 1 76 ? -6.536 -7.907 11.255 1.00 89.38 76 LEU A C 1
ATOM 574 O O . LEU A 1 76 ? -7.747 -7.920 11.023 1.00 89.38 76 LEU A O 1
ATOM 578 N N . VAL A 1 77 ? -6.017 -8.275 12.421 1.00 87.12 77 VAL A N 1
ATOM 579 C CA . VAL A 1 77 ? -6.825 -8.679 13.571 1.00 87.12 77 VAL A CA 1
ATOM 580 C C . VAL A 1 77 ? -6.286 -7.975 14.805 1.00 87.12 77 VAL A C 1
ATOM 582 O O . VAL A 1 77 ? -5.075 -7.961 15.031 1.00 87.12 77 VAL A O 1
ATOM 585 N N . ALA A 1 78 ? -7.183 -7.403 15.596 1.00 88.12 78 ALA A N 1
ATOM 586 C CA . ALA A 1 78 ? -6.875 -6.847 16.903 1.00 88.12 78 ALA A CA 1
ATOM 587 C C . ALA A 1 78 ? -8.018 -7.152 17.872 1.00 88.12 78 ALA A C 1
ATOM 589 O O . ALA A 1 78 ? -9.140 -7.415 17.449 1.00 88.12 78 ALA A O 1
ATOM 590 N N . GLU A 1 79 ? -7.721 -7.134 19.162 1.00 87.12 79 GLU A N 1
ATOM 591 C CA . GLU A 1 79 ? -8.736 -7.217 20.210 1.00 87.12 79 GLU A CA 1
ATOM 592 C C . GLU A 1 79 ? -9.259 -5.799 20.496 1.00 87.12 79 GLU A C 1
ATOM 594 O O . GLU A 1 79 ? -8.501 -4.823 20.378 1.00 87.12 79 GLU A O 1
ATOM 599 N N . GLU A 1 80 ? -10.531 -5.661 20.861 1.00 87.94 80 GLU A N 1
ATOM 600 C CA . GLU A 1 80 ? -11.027 -4.404 21.434 1.00 87.94 80 GLU A CA 1
ATOM 601 C C . GLU A 1 80 ? -10.291 -4.044 22.742 1.00 87.94 80 GLU A C 1
ATOM 603 O O . GLU A 1 80 ? -9.528 -4.839 23.301 1.00 87.94 80 GLU A O 1
ATOM 608 N N . GLY A 1 81 ? -10.415 -2.795 23.184 1.00 86.12 81 GLY A N 1
ATOM 609 C CA . GLY A 1 81 ? -9.632 -2.235 24.289 1.00 86.12 81 GLY A CA 1
ATOM 610 C C . GLY A 1 81 ? -8.150 -2.013 23.950 1.00 86.12 81 GLY A C 1
ATOM 611 O O . GLY A 1 81 ? -7.360 -1.572 24.790 1.00 86.12 81 GLY A O 1
ATOM 612 N N . THR A 1 82 ? -7.719 -2.298 22.712 1.00 88.31 82 THR A N 1
ATOM 613 C CA . THR A 1 82 ? -6.357 -1.976 22.268 1.00 88.31 82 THR A CA 1
ATOM 614 C C . THR A 1 82 ? -6.185 -0.461 22.260 1.00 88.31 82 THR A C 1
ATOM 616 O O . THR A 1 82 ? -6.735 0.220 21.398 1.00 88.31 82 THR A O 1
ATOM 619 N N . SER A 1 83 ? -5.379 0.060 23.188 1.00 90.50 83 SER A N 1
ATOM 620 C CA . SER A 1 83 ? -5.137 1.496 23.353 1.00 90.50 83 SER A CA 1
ATOM 621 C C . SER A 1 83 ? -4.571 2.157 22.093 1.00 90.50 83 SER A C 1
ATOM 623 O O . SER A 1 83 ? -3.934 1.505 21.261 1.00 90.50 83 SER A O 1
ATOM 625 N N . ALA A 1 84 ? -4.732 3.476 21.987 1.00 91.12 84 ALA A N 1
ATOM 626 C CA . ALA A 1 84 ? -4.180 4.282 20.901 1.00 91.12 84 ALA A CA 1
ATOM 627 C C . ALA A 1 84 ? -2.647 4.148 20.750 1.00 91.12 84 ALA A C 1
ATOM 629 O O . ALA A 1 84 ? -1.916 3.925 21.717 1.00 91.12 84 ALA A O 1
ATOM 630 N N . LYS A 1 85 ? -2.156 4.362 19.524 1.00 88.94 85 LYS A N 1
ATOM 631 C CA . LYS A 1 85 ? -0.743 4.298 19.096 1.00 88.94 85 LYS A CA 1
ATOM 632 C C . LYS A 1 85 ? -0.091 2.925 19.261 1.00 88.94 85 LYS A C 1
ATOM 634 O O . LYS A 1 85 ? 1.136 2.801 19.292 1.00 88.94 85 LYS A O 1
ATOM 639 N N . ARG A 1 86 ? -0.892 1.864 19.348 1.00 89.00 86 ARG A N 1
ATOM 640 C CA . ARG A 1 86 ? -0.390 0.494 19.394 1.00 89.00 86 ARG A CA 1
ATOM 641 C C . ARG A 1 86 ? -0.182 -0.030 17.980 1.00 89.00 86 ARG A C 1
ATOM 643 O O . ARG A 1 86 ? -1.096 0.008 17.166 1.00 89.00 86 ARG A O 1
ATOM 650 N N . SER A 1 87 ? 1.008 -0.554 17.688 1.00 87.44 87 SER A N 1
ATOM 651 C CA . SER A 1 87 ? 1.275 -1.220 16.409 1.00 87.44 87 SER A CA 1
ATOM 652 C C . SER A 1 87 ? 0.428 -2.479 16.251 1.00 87.44 87 SER A C 1
ATOM 654 O O . SER A 1 87 ? 0.387 -3.310 17.162 1.00 87.44 87 SER A O 1
ATOM 656 N N . 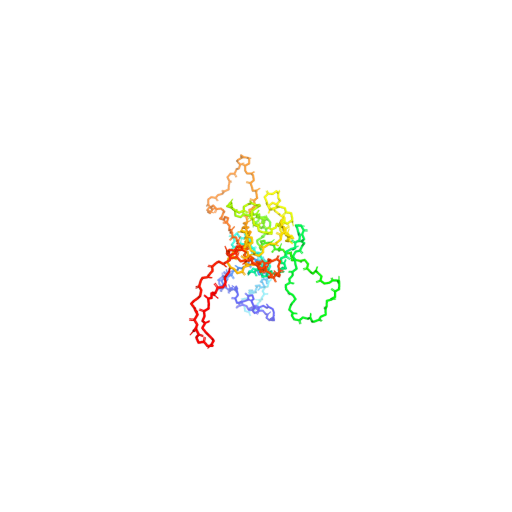ILE A 1 88 ? -0.199 -2.625 15.085 1.00 84.06 88 ILE A N 1
ATOM 657 C CA . ILE A 1 88 ? -0.986 -3.809 14.735 1.00 84.06 88 ILE A CA 1
ATOM 658 C C . ILE A 1 88 ? -0.058 -4.913 14.217 1.00 84.06 88 ILE A C 1
ATOM 660 O O . ILE A 1 88 ? 0.887 -4.644 13.470 1.00 84.06 88 ILE A O 1
ATOM 664 N N . GLY A 1 89 ? -0.323 -6.153 14.635 1.00 68.00 89 GLY A N 1
ATOM 665 C CA . GLY A 1 89 ? 0.376 -7.343 14.154 1.00 68.00 89 GLY A CA 1
ATOM 666 C C . GLY A 1 89 ? -0.429 -8.135 13.126 1.00 68.00 89 GLY A C 1
ATOM 667 O O . GLY A 1 89 ? -1.641 -7.962 13.003 1.00 68.00 89 GLY A O 1
ATOM 668 N N . GLN A 1 90 ? 0.244 -9.013 12.380 1.00 53.53 90 GLN A N 1
ATOM 669 C CA . GLN A 1 90 ? -0.447 -9.999 11.544 1.00 53.53 90 GLN A CA 1
ATOM 670 C C . GLN A 1 90 ? -1.127 -11.056 12.425 1.00 53.53 90 GLN A C 1
ATOM 672 O O . GLN A 1 90 ? -0.623 -11.401 13.496 1.00 53.53 90 GLN A O 1
ATOM 677 N N . SER A 1 91 ? -2.258 -11.592 11.959 1.00 49.72 91 SER A N 1
ATOM 678 C CA . SER A 1 91 ? -2.872 -12.768 12.577 1.00 49.72 91 SER A CA 1
ATOM 679 C C . SER A 1 91 ? -1.852 -13.915 12.596 1.00 49.72 91 SER A C 1
ATOM 681 O O . SER A 1 91 ? -1.289 -14.221 11.541 1.00 49.72 91 SER A O 1
ATOM 683 N N . PRO A 1 92 ? -1.574 -14.558 13.744 1.00 47.75 92 PRO A N 1
ATOM 684 C CA . PRO A 1 92 ? -0.755 -15.754 13.735 1.00 47.75 92 PRO A CA 1
ATOM 685 C C . PRO A 1 92 ? -1.520 -16.835 12.969 1.00 47.75 92 PRO A C 1
ATOM 687 O O . PRO A 1 92 ? -2.562 -17.314 13.418 1.00 47.75 92 PRO A O 1
ATOM 690 N N . LEU A 1 93 ? -0.994 -17.240 11.812 1.00 46.53 93 LEU A N 1
ATOM 691 C CA . LEU A 1 93 ? -1.299 -18.548 11.243 1.00 46.53 93 LEU A CA 1
ATOM 692 C C . LEU A 1 93 ? -0.965 -19.582 12.323 1.00 46.53 93 LEU A C 1
ATOM 694 O O . LEU A 1 93 ? 0.205 -19.800 12.621 1.00 46.53 93 LEU A O 1
ATOM 698 N N . ALA A 1 94 ? -2.010 -20.115 12.959 1.00 46.88 94 ALA A N 1
ATOM 699 C CA . ALA A 1 94 ? -2.033 -21.289 13.828 1.00 46.88 94 ALA A CA 1
ATOM 700 C C . ALA A 1 94 ? -0.663 -21.712 14.405 1.00 46.88 94 ALA A C 1
ATOM 702 O O . ALA A 1 94 ? -0.057 -22.679 13.952 1.00 46.88 94 ALA A O 1
ATOM 703 N N . SER A 1 95 ? -0.183 -21.011 15.432 1.00 47.69 95 SER A N 1
ATOM 704 C CA . SER A 1 95 ? 0.930 -21.488 16.256 1.00 47.69 95 SER A CA 1
ATOM 705 C C . SER A 1 95 ? 0.601 -21.241 17.721 1.00 47.69 95 SER A C 1
ATOM 707 O O . SER A 1 95 ? 0.474 -20.106 18.174 1.00 47.69 95 SER A O 1
ATOM 709 N N . THR A 1 96 ? 0.413 -22.333 18.454 1.00 52.81 96 THR A N 1
ATOM 710 C CA . THR A 1 96 ? -0.097 -22.411 19.830 1.00 52.81 96 THR A CA 1
ATOM 711 C C . THR A 1 96 ? 0.922 -21.984 20.899 1.00 52.81 96 THR A C 1
ATOM 713 O O . THR A 1 96 ? 0.786 -22.357 22.062 1.00 52.81 96 THR A O 1
ATOM 716 N N . LEU A 1 97 ? 1.960 -21.226 20.533 1.00 59.25 97 LEU A N 1
ATOM 717 C CA . LEU A 1 97 ? 3.022 -20.786 21.440 1.00 59.25 97 LEU A CA 1
ATOM 718 C C . LEU A 1 97 ? 3.269 -19.278 21.269 1.00 59.25 97 LEU A C 1
ATOM 720 O O . LEU A 1 97 ? 3.771 -18.860 20.225 1.00 59.25 97 LEU A O 1
ATOM 724 N N . PRO A 1 98 ? 2.943 -18.440 22.271 1.00 50.31 98 PRO A N 1
ATOM 725 C CA . PRO A 1 98 ? 3.248 -17.019 22.223 1.00 50.31 98 PRO A CA 1
ATOM 726 C C . PRO A 1 98 ? 4.739 -16.814 22.513 1.00 50.31 98 PRO A C 1
ATOM 728 O O . PRO A 1 98 ? 5.168 -16.790 23.666 1.00 50.31 98 PRO A O 1
ATOM 731 N N . THR A 1 99 ? 5.557 -16.667 21.472 1.00 48.47 99 THR A N 1
ATOM 732 C CA . THR A 1 99 ? 6.933 -16.186 21.633 1.00 48.47 99 THR A CA 1
ATOM 733 C C . THR A 1 99 ? 6.888 -14.675 21.894 1.00 48.47 99 THR A C 1
ATOM 735 O O . THR A 1 99 ? 6.406 -13.931 21.036 1.00 48.47 99 THR A O 1
ATOM 738 N N . PRO A 1 100 ? 7.415 -14.167 23.025 1.00 51.47 100 PRO A N 1
ATOM 739 C CA . PRO A 1 100 ? 7.375 -12.738 23.362 1.00 51.47 100 PRO A CA 1
ATOM 740 C C . PRO A 1 100 ? 8.224 -11.849 22.430 1.00 51.47 100 PRO A C 1
ATOM 742 O O . PRO A 1 100 ? 8.235 -10.632 22.585 1.00 51.47 100 PRO A O 1
ATOM 745 N N . CYS A 1 101 ? 8.921 -12.433 21.447 1.00 52.97 101 CYS A N 1
ATOM 746 C CA . CYS A 1 101 ? 9.669 -11.724 20.408 1.00 52.97 101 CYS A CA 1
ATOM 747 C C . CYS A 1 101 ? 8.904 -11.539 19.082 1.00 52.97 101 CYS A C 1
ATOM 749 O O . CYS A 1 101 ? 9.401 -10.839 18.204 1.00 52.97 101 CYS A O 1
ATOM 751 N N . CYS A 1 102 ? 7.706 -12.116 18.917 1.00 50.75 102 CYS A N 1
ATOM 752 C CA . CYS A 1 102 ? 7.016 -12.184 17.621 1.00 50.75 102 CYS A CA 1
ATOM 753 C C . CYS A 1 102 ? 5.786 -11.265 17.491 1.00 50.75 102 CYS A C 1
ATOM 755 O O . CYS A 1 102 ? 4.863 -11.583 16.746 1.00 50.75 102 CYS A O 1
ATOM 757 N N . THR A 1 103 ? 5.747 -10.098 18.145 1.00 55.22 103 THR A N 1
ATOM 758 C CA . THR A 1 103 ? 4.847 -9.012 17.696 1.00 55.22 103 THR A CA 1
ATOM 759 C C . THR A 1 103 ? 5.397 -8.415 16.402 1.00 55.22 103 THR A C 1
ATOM 761 O O . THR A 1 103 ? 6.056 -7.375 16.406 1.00 55.22 103 THR A O 1
ATOM 764 N N . MET A 1 104 ? 5.184 -9.115 15.289 1.00 60.09 104 MET A N 1
ATOM 765 C CA . MET A 1 104 ? 5.588 -8.655 13.967 1.00 60.09 104 MET A CA 1
ATOM 766 C C . MET A 1 104 ? 4.698 -7.476 13.577 1.00 60.09 104 MET A C 1
ATOM 768 O O . MET A 1 104 ? 3.493 -7.644 13.409 1.00 60.09 104 MET A O 1
ATOM 772 N N . ARG A 1 105 ? 5.276 -6.272 13.507 1.00 75.81 105 ARG A N 1
ATOM 773 C CA . ARG A 1 105 ? 4.561 -5.058 13.094 1.00 75.81 105 ARG A CA 1
ATOM 774 C C . ARG A 1 105 ? 4.181 -5.183 11.627 1.00 75.81 105 ARG A C 1
ATOM 776 O O . ARG A 1 105 ? 5.023 -5.560 10.814 1.00 75.81 105 ARG A O 1
ATOM 783 N N . VAL A 1 106 ? 2.941 -4.849 11.287 1.00 82.50 106 VAL A N 1
ATOM 784 C CA . VAL A 1 106 ? 2.551 -4.770 9.878 1.00 82.50 106 VAL A CA 1
ATOM 785 C C . VAL A 1 106 ? 3.115 -3.494 9.275 1.00 82.50 106 VAL A C 1
ATOM 787 O O . VAL A 1 106 ? 2.824 -2.394 9.746 1.00 82.50 106 VAL A O 1
ATOM 790 N N . GLN A 1 107 ? 3.901 -3.668 8.216 1.00 89.88 107 GLN A N 1
ATOM 791 C CA . GLN A 1 107 ? 4.432 -2.581 7.412 1.00 89.88 107 GLN A CA 1
ATOM 792 C C . GLN A 1 107 ? 3.771 -2.595 6.040 1.00 89.88 107 GLN A C 1
ATOM 794 O O . GLN A 1 107 ? 3.748 -3.620 5.361 1.00 89.88 107 GLN A O 1
ATOM 799 N N . VAL A 1 108 ? 3.252 -1.448 5.629 1.00 94.00 108 VAL A N 1
ATOM 800 C CA . VAL A 1 108 ? 2.779 -1.208 4.270 1.00 94.00 108 VAL A CA 1
ATOM 801 C C . VAL A 1 108 ? 3.965 -0.720 3.457 1.00 94.00 108 VAL A C 1
ATOM 803 O O . VAL A 1 108 ? 4.480 0.369 3.706 1.00 94.00 108 VAL A O 1
ATOM 806 N N . ARG A 1 109 ? 4.390 -1.527 2.487 1.00 95.62 109 ARG A N 1
ATOM 807 C CA . ARG A 1 109 ? 5.432 -1.185 1.517 1.00 95.62 109 ARG A CA 1
ATOM 808 C C . ARG A 1 109 ? 4.789 -0.901 0.173 1.00 95.62 109 ARG A C 1
ATOM 810 O O . ARG A 1 109 ? 3.999 -1.714 -0.312 1.00 95.62 109 ARG A O 1
ATOM 817 N N . VAL A 1 110 ? 5.122 0.251 -0.392 1.00 96.50 110 VAL A N 1
ATOM 818 C CA . VAL A 1 110 ? 4.669 0.685 -1.709 1.00 96.50 110 VAL A CA 1
ATOM 819 C C . VAL A 1 110 ? 5.848 1.248 -2.483 1.00 96.50 110 VAL A C 1
ATOM 821 O O . VAL A 1 110 ? 6.662 1.994 -1.943 1.00 96.50 110 VAL A O 1
ATOM 824 N N . TYR A 1 111 ? 5.946 0.866 -3.743 1.00 95.25 111 TYR A N 1
ATOM 825 C CA . TYR A 1 111 ? 6.989 1.320 -4.648 1.00 95.25 111 TYR A CA 1
ATOM 826 C C . TYR A 1 111 ? 6.444 1.325 -6.064 1.00 95.25 111 TYR A C 1
ATOM 828 O O . TYR A 1 111 ? 5.460 0.650 -6.351 1.00 95.25 111 TYR A O 1
ATOM 836 N N . ASP A 1 112 ? 7.085 2.081 -6.931 1.00 95.19 112 ASP A N 1
ATOM 837 C CA . ASP A 1 112 ? 6.784 2.083 -8.347 1.00 95.19 112 ASP A CA 1
ATOM 838 C C . ASP A 1 112 ? 7.897 1.319 -9.083 1.00 95.19 112 ASP A C 1
ATOM 840 O O . ASP A 1 112 ? 9.064 1.494 -8.709 1.00 95.19 112 ASP A O 1
ATOM 844 N N . PRO A 1 113 ? 7.576 0.391 -10.001 1.00 93.81 113 PRO A N 1
ATOM 845 C CA . PRO A 1 113 ? 8.580 -0.290 -10.815 1.00 93.81 113 PRO A CA 1
ATOM 846 C C . PRO A 1 113 ? 9.329 0.629 -11.784 1.00 93.81 113 PRO A C 1
ATOM 848 O O . PRO A 1 113 ? 10.492 0.325 -12.064 1.00 93.81 113 PRO A O 1
ATOM 851 N N . ASP A 1 114 ? 8.707 1.726 -12.230 1.00 92.25 114 ASP A N 1
ATOM 852 C CA . ASP A 1 114 ? 9.344 2.672 -13.142 1.00 92.25 114 ASP A CA 1
ATOM 853 C C . ASP A 1 114 ? 10.579 3.313 -12.475 1.00 92.25 114 ASP A C 1
ATOM 855 O O . ASP A 1 114 ? 10.695 3.430 -11.242 1.00 92.25 114 ASP A O 1
ATOM 859 N N . SER A 1 115 ? 11.539 3.785 -13.271 1.00 89.38 115 SER A N 1
ATOM 860 C CA . SER A 1 115 ? 12.710 4.475 -12.723 1.00 89.38 115 SER A CA 1
ATOM 861 C C . SER A 1 115 ? 12.331 5.812 -12.089 1.00 89.38 115 SER A C 1
ATOM 863 O O . SER A 1 115 ? 11.399 6.495 -12.493 1.00 89.38 115 SER A O 1
ATOM 865 N N . VAL A 1 116 ? 13.140 6.308 -11.150 1.00 86.69 116 VAL A N 1
ATOM 866 C CA . VAL A 1 116 ? 12.914 7.638 -10.539 1.00 86.69 116 VAL A CA 1
ATOM 867 C C . VAL A 1 116 ? 12.900 8.792 -11.554 1.00 86.69 116 VAL A C 1
ATOM 869 O O . VAL A 1 116 ? 12.270 9.822 -11.317 1.00 86.69 116 VAL A O 1
ATOM 872 N N . GLU A 1 117 ? 13.592 8.628 -12.683 1.00 84.38 117 GLU A N 1
ATOM 873 C CA . GLU A 1 117 ? 13.624 9.589 -13.792 1.00 84.38 117 GLU A CA 1
ATOM 874 C C . GLU A 1 117 ? 12.314 9.570 -14.601 1.00 84.38 117 GLU A C 1
ATOM 876 O O . GLU A 1 117 ? 11.904 10.596 -15.152 1.00 84.38 117 GLU A O 1
ATOM 881 N N . VAL A 1 118 ? 11.611 8.435 -14.577 1.00 86.94 118 VAL A N 1
ATOM 882 C CA . VAL A 1 118 ? 10.334 8.158 -15.237 1.00 86.94 118 VAL A CA 1
ATOM 883 C C . VAL A 1 118 ? 9.286 7.897 -14.153 1.00 86.94 118 VAL A C 1
ATOM 885 O O . VAL A 1 118 ? 8.930 6.774 -13.882 1.00 86.94 118 VAL A O 1
ATOM 888 N N . ASN A 1 119 ? 8.836 8.942 -13.446 1.00 84.81 119 ASN A N 1
ATOM 889 C CA . ASN A 1 119 ? 7.737 8.895 -12.452 1.00 84.81 119 ASN A CA 1
ATOM 890 C C . ASN A 1 119 ? 7.764 7.822 -11.354 1.00 84.81 119 ASN A C 1
ATOM 892 O O . ASN A 1 119 ? 6.855 7.847 -10.530 1.00 84.81 119 ASN A O 1
ATOM 896 N N . GLY A 1 120 ? 8.836 7.050 -11.180 1.00 88.25 120 GLY A N 1
ATOM 897 C CA . GLY A 1 120 ? 8.928 6.009 -10.155 1.00 88.25 120 GLY A CA 1
ATOM 898 C C . GLY A 1 120 ? 8.857 6.497 -8.694 1.00 88.25 120 GLY A C 1
ATOM 899 O O . GLY A 1 120 ? 8.951 5.731 -7.733 1.00 88.25 120 GLY A O 1
ATOM 900 N N . VAL A 1 121 ? 8.716 7.808 -8.480 1.00 90.94 121 VAL A N 1
ATOM 901 C CA . VAL A 1 121 ? 8.498 8.409 -7.165 1.00 90.94 121 VAL A CA 1
ATOM 902 C C . VAL A 1 121 ? 7.029 8.270 -6.770 1.00 90.94 121 VAL A C 1
ATOM 904 O O . VAL A 1 121 ? 6.155 8.987 -7.259 1.00 90.94 121 VAL A O 1
ATOM 907 N N . VAL A 1 122 ? 6.773 7.403 -5.793 1.00 93.75 122 VAL A N 1
ATOM 908 C CA . VAL A 1 122 ? 5.440 7.219 -5.215 1.00 93.75 122 VAL A CA 1
ATOM 909 C C . VAL A 1 122 ? 5.072 8.376 -4.288 1.00 93.75 122 VAL A C 1
ATOM 911 O O . VAL A 1 122 ? 5.879 8.854 -3.484 1.00 93.75 122 VAL A O 1
ATOM 914 N N . ARG A 1 123 ? 3.807 8.789 -4.345 1.00 93.38 123 ARG A N 1
ATOM 915 C CA . ARG A 1 123 ? 3.157 9.658 -3.364 1.00 93.38 123 ARG A CA 1
ATOM 916 C C . ARG A 1 123 ? 1.868 9.028 -2.868 1.00 93.38 123 ARG A C 1
ATOM 918 O O . ARG A 1 123 ? 1.130 8.464 -3.664 1.00 93.38 123 ARG A O 1
ATOM 925 N N . CYS A 1 124 ? 1.572 9.146 -1.579 1.00 95.12 124 CYS A N 1
ATOM 926 C CA . CYS A 1 124 ? 0.381 8.555 -0.974 1.00 95.12 124 CYS A CA 1
ATOM 927 C C . CYS A 1 124 ? -0.434 9.560 -0.162 1.00 95.12 124 CYS A C 1
ATOM 929 O O . CYS A 1 124 ? 0.102 10.528 0.367 1.00 95.12 124 CYS A O 1
ATOM 931 N N . LYS A 1 125 ? -1.741 9.308 -0.046 1.00 94.69 125 LYS A N 1
ATOM 932 C CA . LYS A 1 125 ? -2.672 10.054 0.807 1.00 94.69 125 LYS A CA 1
ATOM 933 C C . LYS A 1 125 ? -3.809 9.161 1.303 1.00 94.69 125 LYS A C 1
ATOM 935 O O . LYS A 1 125 ? -4.191 8.193 0.641 1.00 94.69 125 LYS A O 1
ATOM 940 N N . GLU A 1 126 ? -4.381 9.504 2.450 1.00 95.25 126 GLU A N 1
ATOM 941 C CA . GLU A 1 126 ? -5.673 8.938 2.862 1.00 95.25 126 GLU A CA 1
ATOM 942 C C . GLU A 1 126 ? -6.801 9.481 1.955 1.00 95.25 126 GLU A C 1
ATOM 944 O O . GLU A 1 126 ? -6.675 10.602 1.450 1.00 95.25 126 GLU A O 1
ATOM 949 N N . PRO A 1 127 ? -7.899 8.730 1.729 1.00 93.62 127 PRO A N 1
ATOM 950 C CA . PRO A 1 127 ? -9.066 9.245 1.009 1.00 93.62 127 PRO A CA 1
ATOM 951 C C . PRO A 1 127 ? -9.588 10.539 1.639 1.00 93.62 127 PRO A C 1
ATOM 953 O O . PRO A 1 127 ? -9.653 10.630 2.861 1.00 93.62 127 PRO A O 1
ATOM 956 N N . ASP A 1 128 ? -10.008 11.506 0.817 1.00 89.50 128 ASP A N 1
ATOM 957 C CA . ASP A 1 128 ? -10.338 12.868 1.275 1.00 89.50 128 ASP A CA 1
ATOM 958 C C . ASP A 1 128 ? -11.450 12.892 2.344 1.00 89.50 128 ASP A C 1
ATOM 960 O O . ASP A 1 128 ? -11.409 13.688 3.279 1.00 89.50 128 ASP A O 1
ATOM 964 N N . GLU A 1 129 ? -12.409 11.967 2.268 1.00 88.00 129 GLU A N 1
ATOM 965 C CA . GLU A 1 129 ? -13.487 11.833 3.256 1.00 88.00 129 GLU A CA 1
ATOM 966 C C . GLU A 1 129 ? -13.015 11.253 4.599 1.00 88.00 129 GLU A C 1
ATOM 968 O O . GLU A 1 129 ? -13.675 11.432 5.625 1.00 88.00 129 GLU A O 1
ATOM 973 N N . TRP A 1 130 ? -11.904 10.511 4.597 1.00 81.31 130 TRP A N 1
ATOM 974 C CA . TRP A 1 130 ? -11.442 9.676 5.712 1.00 81.31 130 TRP A CA 1
ATOM 975 C C . TRP A 1 130 ? -10.108 10.145 6.301 1.00 81.31 130 TRP A C 1
ATOM 977 O O . TRP A 1 130 ? -9.548 9.461 7.161 1.00 81.31 130 TRP A O 1
ATOM 987 N N . VAL A 1 131 ? -9.601 11.303 5.871 1.00 80.75 131 VAL A N 1
ATOM 988 C CA . VAL A 1 131 ? -8.353 11.892 6.377 1.00 80.75 131 VAL A CA 1
ATOM 989 C C . VAL A 1 131 ? -8.406 11.997 7.898 1.00 80.75 131 VAL A C 1
ATOM 991 O O . VAL A 1 131 ? -9.318 12.611 8.455 1.00 80.75 131 VAL A O 1
ATOM 994 N N . HIS A 1 132 ? -7.457 11.337 8.566 1.00 81.06 132 HIS A N 1
ATOM 995 C CA . HIS A 1 132 ? -7.370 11.206 10.024 1.00 81.06 132 HIS A CA 1
ATOM 996 C C . HIS A 1 132 ? -8.612 10.623 10.721 1.00 81.06 132 HIS A C 1
ATOM 998 O O . HIS A 1 132 ? -8.684 10.682 11.946 1.00 81.06 132 HIS A O 1
ATOM 1004 N N . ARG A 1 133 ? -9.549 10.009 9.991 1.00 86.25 133 ARG A N 1
ATOM 1005 C CA . ARG A 1 133 ? -10.806 9.442 10.526 1.00 86.25 133 ARG A CA 1
ATOM 1006 C C . ARG A 1 133 ? -10.885 7.923 10.484 1.00 86.25 133 ARG A C 1
ATOM 1008 O O . ARG A 1 133 ? -11.848 7.357 10.977 1.00 86.25 133 ARG A O 1
ATOM 1015 N N . GLN A 1 134 ? -9.906 7.255 9.879 1.00 91.50 134 GLN A N 1
ATOM 1016 C CA . GLN A 1 134 ? -9.867 5.791 9.875 1.00 91.50 134 GLN A CA 1
ATOM 1017 C C . GLN A 1 134 ? -9.711 5.262 11.318 1.00 91.50 134 GLN A C 1
ATOM 1019 O O . GLN A 1 134 ? -9.545 6.036 12.260 1.00 91.50 134 GLN A O 1
ATOM 1024 N N . VAL A 1 135 ? -9.700 3.948 11.537 1.00 91.62 135 VAL A N 1
ATOM 1025 C CA . VAL A 1 135 ? -9.405 3.391 12.877 1.00 91.62 135 VAL A CA 1
ATOM 1026 C C . VAL A 1 135 ? -7.894 3.209 13.110 1.00 91.62 135 VAL A C 1
ATOM 1028 O O . VAL A 1 135 ? -7.395 3.328 14.231 1.00 91.62 135 VAL A O 1
ATOM 1031 N N . LEU A 1 136 ? -7.134 3.014 12.022 1.00 92.94 136 LEU A N 1
ATOM 1032 C CA . LEU A 1 136 ? -5.670 2.925 12.033 1.00 92.94 136 LEU A CA 1
ATOM 1033 C C . LEU A 1 136 ? -5.019 4.168 11.438 1.00 92.94 136 LEU A C 1
ATOM 1035 O O . LEU A 1 136 ? -5.540 4.747 10.481 1.00 92.94 136 LEU A O 1
ATOM 1039 N N . LEU A 1 137 ? -3.904 4.586 12.022 1.00 92.69 137 LEU A N 1
ATOM 1040 C CA . LEU A 1 137 ? -3.038 5.639 11.515 1.00 92.69 137 LEU A CA 1
ATOM 1041 C C . LEU A 1 137 ? -1.853 5.018 10.775 1.00 92.69 137 LEU A C 1
ATOM 1043 O O . LEU A 1 137 ? -1.346 3.960 11.159 1.00 92.69 137 LEU A O 1
ATOM 1047 N N . PHE A 1 138 ? -1.398 5.723 9.748 1.00 94.31 138 PHE A N 1
ATOM 1048 C CA . PHE A 1 138 ? -0.150 5.448 9.052 1.00 94.31 138 PHE A CA 1
ATOM 1049 C C . PHE A 1 138 ? 0.965 6.275 9.699 1.00 94.31 138 PHE A C 1
ATOM 1051 O O . PHE A 1 138 ? 0.782 7.461 9.975 1.00 94.31 138 PHE A O 1
ATOM 1058 N N . THR A 1 139 ? 2.107 5.650 9.982 1.00 93.25 139 THR A N 1
ATOM 1059 C CA . THR A 1 139 ? 3.315 6.340 10.458 1.00 93.25 139 THR A CA 1
ATOM 1060 C C . THR A 1 139 ? 4.454 6.113 9.464 1.00 93.25 139 THR A C 1
ATOM 1062 O O . THR A 1 139 ? 4.834 4.958 9.277 1.00 93.25 139 THR A O 1
ATOM 1065 N N . PRO A 1 140 ? 5.036 7.166 8.864 1.00 94.75 140 PRO A N 1
ATOM 1066 C CA . PRO A 1 140 ? 4.700 8.587 9.025 1.00 94.75 140 PRO A CA 1
ATOM 1067 C C . PRO A 1 140 ? 3.338 8.962 8.406 1.00 94.75 140 PRO A C 1
ATOM 1069 O O . PRO A 1 140 ? 2.770 8.190 7.642 1.00 94.75 140 PRO A O 1
ATOM 1072 N N . ASP A 1 141 ? 2.808 10.143 8.739 1.00 93.88 141 ASP A N 1
ATOM 1073 C CA . ASP A 1 141 ? 1.533 10.623 8.184 1.00 93.88 141 ASP A CA 1
ATOM 1074 C C . ASP A 1 141 ? 1.657 10.829 6.659 1.00 93.88 141 ASP A C 1
ATOM 1076 O O . ASP A 1 141 ? 2.504 11.622 6.241 1.00 93.88 141 ASP A O 1
ATOM 1080 N N . PRO A 1 142 ? 0.839 10.168 5.819 1.00 94.44 142 PRO A N 1
ATOM 1081 C CA . PRO A 1 142 ? 0.916 10.287 4.366 1.00 94.44 142 PRO A CA 1
ATOM 1082 C C . PRO A 1 142 ? 0.569 11.692 3.857 1.00 94.44 142 PRO A C 1
ATOM 1084 O O . PRO A 1 142 ? 1.023 12.069 2.784 1.00 94.44 142 PRO A O 1
ATOM 1087 N N . GLN A 1 143 ? -0.172 12.505 4.613 1.00 91.62 143 GLN A N 1
ATOM 1088 C CA . GLN A 1 143 ? -0.441 13.896 4.232 1.00 91.62 143 GLN A CA 1
ATOM 1089 C C . GLN A 1 143 ? 0.798 14.786 4.412 1.00 91.62 143 GLN A C 1
ATOM 1091 O O . GLN A 1 143 ? 1.056 15.664 3.591 1.00 91.62 143 GLN A O 1
ATOM 1096 N N . ALA A 1 144 ? 1.575 14.561 5.475 1.00 92.56 144 ALA A N 1
ATOM 1097 C CA . ALA A 1 144 ? 2.799 15.318 5.755 1.00 92.56 144 ALA A CA 1
ATOM 1098 C C . ALA A 1 144 ? 4.027 14.748 5.023 1.00 92.56 144 ALA A C 1
ATOM 1100 O O . ALA A 1 144 ? 4.935 15.485 4.640 1.00 92.56 144 ALA A O 1
ATOM 1101 N N . HIS A 1 145 ? 4.046 13.431 4.822 1.00 93.38 145 HIS A N 1
ATOM 1102 C CA . HIS A 1 145 ? 5.130 12.669 4.210 1.00 93.38 145 HIS A CA 1
ATOM 1103 C C . HIS A 1 145 ? 4.585 11.774 3.081 1.00 93.38 145 HIS A C 1
ATOM 1105 O O . HIS A 1 145 ? 4.594 10.542 3.194 1.00 93.38 145 HIS A O 1
ATOM 1111 N N . PRO A 1 146 ? 4.120 12.372 1.968 1.00 92.38 146 PRO A N 1
ATOM 1112 C CA . PRO A 1 146 ? 3.513 11.618 0.875 1.00 92.38 146 PRO A CA 1
ATOM 1113 C C . PRO A 1 146 ? 4.498 10.660 0.199 1.00 92.38 146 PRO A C 1
ATOM 1115 O O . PRO A 1 146 ? 4.074 9.617 -0.275 1.00 92.38 146 PRO A O 1
ATOM 1118 N N . SER A 1 147 ? 5.799 10.962 0.197 1.00 91.75 147 SER A N 1
ATOM 1119 C CA . SER A 1 147 ? 6.836 10.168 -0.484 1.00 91.75 147 SER A CA 1
ATOM 1120 C C . SER A 1 147 ? 7.526 9.112 0.390 1.00 91.75 147 SER A C 1
ATOM 1122 O O . SER A 1 147 ? 8.630 8.684 0.072 1.00 91.75 147 SER A O 1
ATOM 1124 N N . ALA A 1 148 ? 6.936 8.714 1.522 1.00 89.69 148 ALA A N 1
ATOM 1125 C CA . ALA A 1 148 ? 7.624 7.857 2.491 1.00 89.69 148 ALA A CA 1
ATOM 1126 C C . ALA A 1 148 ? 7.896 6.422 1.994 1.00 89.69 148 ALA A C 1
ATOM 1128 O O . ALA A 1 148 ? 8.839 5.797 2.473 1.00 89.69 148 ALA A O 1
ATOM 1129 N N . GLY A 1 149 ? 7.073 5.875 1.086 1.00 89.94 149 GLY A N 1
ATOM 1130 C CA . GLY A 1 149 ? 7.209 4.513 0.524 1.00 89.94 149 GLY A CA 1
ATOM 1131 C C . GLY A 1 149 ? 7.022 3.349 1.519 1.00 89.94 149 GLY A C 1
ATOM 1132 O O . GLY A 1 149 ? 6.819 2.200 1.125 1.00 89.94 149 GLY A O 1
ATOM 1133 N N . LEU A 1 150 ? 7.051 3.632 2.822 1.00 95.06 150 LEU A N 1
ATOM 1134 C CA . LEU A 1 150 ? 6.919 2.679 3.915 1.00 95.06 150 LEU A CA 1
ATOM 1135 C C . LEU A 1 150 ? 6.078 3.297 5.032 1.00 95.06 150 LEU A C 1
ATOM 1137 O O . LEU A 1 150 ? 6.400 4.3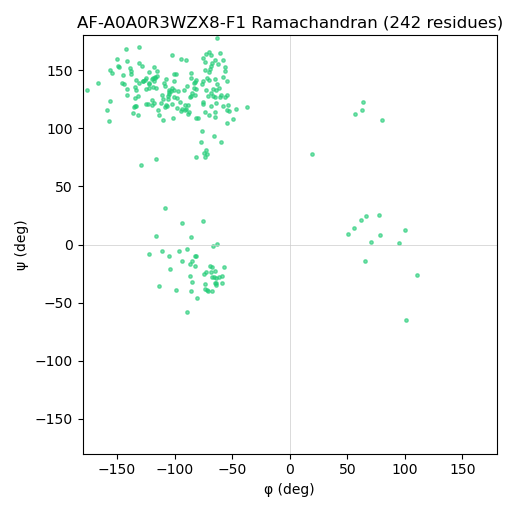81 5.519 1.00 95.06 150 LEU A O 1
ATOM 1141 N N . TYR A 1 151 ? 5.046 2.578 5.472 1.00 94.81 151 TYR A N 1
ATOM 1142 C CA . TYR A 1 151 ? 4.168 3.014 6.553 1.00 94.81 151 TYR A CA 1
ATOM 1143 C C . TYR A 1 151 ? 3.957 1.908 7.588 1.00 94.81 151 TYR A C 1
ATOM 1145 O O . TYR A 1 151 ? 3.531 0.804 7.252 1.00 94.81 151 TYR A O 1
ATOM 1153 N N . ASP A 1 152 ? 4.187 2.219 8.859 1.00 92.12 152 ASP A N 1
ATOM 1154 C CA . ASP A 1 152 ? 3.744 1.384 9.975 1.00 92.12 152 ASP A CA 1
ATOM 1155 C C . ASP A 1 152 ? 2.262 1.660 10.276 1.00 92.12 152 ASP A C 1
ATOM 1157 O O . ASP A 1 152 ? 1.822 2.814 10.266 1.00 92.12 152 ASP A O 1
ATOM 1161 N N . LEU A 1 153 ? 1.505 0.611 10.612 1.00 92.88 153 LEU A N 1
ATOM 1162 C CA . LEU A 1 153 ? 0.107 0.730 11.036 1.00 92.88 153 LEU A CA 1
ATOM 1163 C C . LEU A 1 153 ? -0.022 0.711 12.560 1.00 92.88 153 LEU A C 1
ATOM 1165 O O . LEU A 1 153 ? 0.431 -0.226 13.228 1.00 92.88 153 LEU A O 1
ATOM 1169 N N . GLN A 1 154 ? -0.682 1.728 13.114 1.00 91.62 154 GLN A N 1
ATOM 1170 C CA . GLN A 1 154 ? -0.980 1.811 14.545 1.00 91.62 154 GLN A CA 1
ATOM 1171 C C . GLN A 1 154 ? -2.449 2.152 14.784 1.00 91.62 154 GLN A C 1
ATOM 1173 O O . GLN A 1 154 ? -3.095 2.753 13.932 1.00 91.62 154 GLN A O 1
ATOM 1178 N N . THR A 1 155 ? -2.990 1.800 15.944 1.00 91.69 155 THR A N 1
ATOM 1179 C CA . THR A 1 155 ? -4.312 2.275 16.369 1.00 91.69 155 THR A CA 1
ATOM 1180 C C . THR A 1 155 ? -4.303 3.793 16.538 1.00 91.69 155 THR A C 1
ATOM 1182 O O . THR A 1 155 ? -3.352 4.369 17.068 1.00 91.69 155 THR A O 1
ATOM 1185 N N . ARG A 1 156 ? -5.353 4.477 16.087 1.00 90.94 156 ARG A N 1
ATOM 1186 C CA . ARG A 1 156 ? -5.516 5.927 16.312 1.00 90.94 156 ARG A CA 1
ATOM 1187 C C . ARG A 1 156 ? -6.173 6.237 17.638 1.00 90.94 156 ARG A C 1
ATOM 1189 O O . ARG A 1 156 ? -5.771 7.170 18.325 1.00 90.94 156 ARG A O 1
ATOM 1196 N N . LEU A 1 157 ? -7.153 5.423 17.968 1.00 90.38 157 LEU A N 1
ATOM 1197 C CA . LEU A 1 157 ? -7.987 5.485 19.149 1.00 90.38 157 LEU A CA 1
ATOM 1198 C C . LEU A 1 157 ? -8.026 4.098 19.785 1.00 90.38 157 LEU A C 1
ATOM 1200 O O . LEU A 1 157 ? -7.498 3.136 19.222 1.00 90.38 157 LEU A O 1
ATOM 1204 N N . GLU A 1 158 ? -8.573 4.028 20.989 1.00 90.50 158 GLU A N 1
ATOM 1205 C CA . GLU A 1 158 ? -8.836 2.746 21.623 1.00 90.50 158 GLU A CA 1
ATOM 1206 C C . GLU A 1 158 ? -9.886 1.984 20.817 1.00 90.50 158 GLU A C 1
ATOM 1208 O O . GLU A 1 158 ? -10.921 2.551 20.482 1.00 90.50 158 GLU A O 1
ATOM 1213 N N . LEU A 1 159 ? -9.586 0.740 20.441 1.00 91.38 159 LEU A N 1
ATOM 1214 C CA . LEU A 1 159 ? -10.497 -0.048 19.616 1.00 91.38 159 LEU A CA 1
ATOM 1215 C C . LEU A 1 159 ? -11.750 -0.416 20.406 1.00 91.38 159 LEU A C 1
ATOM 1217 O O . LEU A 1 159 ? -11.643 -0.978 21.488 1.00 91.38 159 LEU A O 1
ATOM 1221 N N . ASP A 1 160 ? -12.903 -0.166 19.807 1.00 90.31 160 ASP A N 1
ATOM 1222 C CA . ASP A 1 160 ? -14.217 -0.490 20.348 1.00 90.31 160 ASP A CA 1
ATOM 1223 C C . ASP A 1 160 ? -15.018 -1.155 19.223 1.00 90.31 160 ASP A C 1
ATOM 1225 O O . ASP A 1 160 ? -15.175 -0.574 18.141 1.00 90.31 160 ASP A O 1
ATOM 1229 N N . ARG A 1 161 ? -15.439 -2.406 19.430 1.00 91.50 161 ARG A N 1
ATOM 1230 C CA . ARG A 1 161 ? -16.146 -3.188 18.409 1.00 91.50 161 ARG A CA 1
ATOM 1231 C C . ARG A 1 161 ? -17.580 -2.689 18.226 1.00 91.50 161 ARG A C 1
ATOM 1233 O O . ARG A 1 161 ? -18.097 -2.723 17.106 1.00 91.50 161 ARG A O 1
ATOM 1240 N N . GLU A 1 162 ? -18.199 -2.226 19.303 1.00 89.06 162 GLU A N 1
ATOM 1241 C CA . GLU A 1 162 ? -19.524 -1.607 19.367 1.00 89.06 162 GLU A CA 1
ATOM 1242 C C . GLU A 1 162 ? -19.485 -0.126 18.965 1.00 89.06 162 GLU A C 1
ATOM 1244 O O . GLU A 1 162 ? -20.532 0.503 18.776 1.00 89.06 162 GLU A O 1
ATOM 1249 N N . GLY A 1 163 ? -18.279 0.423 18.815 1.00 85.38 163 GLY A N 1
ATOM 1250 C CA . GLY A 1 163 ? -18.022 1.807 18.464 1.00 85.38 163 GLY A CA 1
ATOM 1251 C C . GLY A 1 163 ? -18.419 2.184 17.028 1.00 85.38 163 GLY A C 1
ATOM 1252 O O . GLY A 1 163 ? -18.577 1.337 16.147 1.00 85.38 163 GLY A O 1
ATOM 1253 N N . PRO A 1 164 ? -18.535 3.494 16.742 1.00 84.19 164 PRO A N 1
ATOM 1254 C CA . PRO A 1 164 ? -18.946 4.004 15.430 1.00 84.19 164 PRO A CA 1
ATOM 1255 C C . PRO A 1 164 ? -17.906 3.771 14.322 1.00 84.19 164 PRO A C 1
ATOM 1257 O O . PRO A 1 164 ? -18.243 3.845 13.140 1.00 84.19 164 PRO A O 1
ATOM 1260 N N . ASP A 1 165 ? -16.651 3.514 14.696 1.00 81.19 165 ASP A N 1
ATOM 1261 C CA . ASP A 1 165 ? -15.529 3.324 13.772 1.00 81.19 165 ASP A CA 1
ATOM 1262 C C . ASP A 1 165 ? -15.462 1.893 13.205 1.00 81.19 165 ASP A C 1
ATOM 1264 O O . ASP A 1 165 ? -14.713 1.621 12.259 1.00 81.19 165 ASP A O 1
ATOM 1268 N N . ALA A 1 166 ? -16.262 0.976 13.758 1.00 82.25 166 ALA A N 1
ATOM 1269 C CA . ALA A 1 166 ? -16.429 -0.385 13.279 1.00 82.25 166 ALA A CA 1
ATOM 1270 C C . ALA A 1 166 ? -17.748 -0.529 12.502 1.00 82.25 166 ALA A C 1
ATOM 1272 O O . ALA A 1 166 ? -18.812 -0.074 12.913 1.00 82.25 166 ALA A O 1
ATOM 1273 N N . SER A 1 167 ? -17.696 -1.198 11.350 1.00 84.06 167 SER A N 1
ATOM 1274 C CA . SER A 1 167 ? -18.908 -1.618 10.639 1.0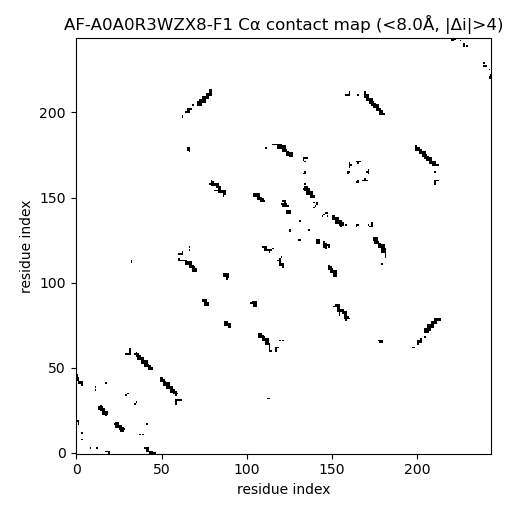0 84.06 167 SER A CA 1
ATOM 1275 C C . SER A 1 167 ? -19.580 -2.783 11.368 1.00 84.06 167 SER A C 1
ATOM 1277 O O . SER A 1 167 ? -18.952 -3.473 12.175 1.00 84.06 167 SER A O 1
ATOM 1279 N N . ALA A 1 168 ? -20.845 -3.052 11.027 1.00 75.81 168 ALA A N 1
ATOM 1280 C CA . ALA A 1 168 ? -21.607 -4.180 11.560 1.00 75.81 168 ALA A CA 1
ATOM 1281 C C . ALA A 1 168 ? -20.785 -5.484 11.516 1.00 75.81 168 ALA A C 1
ATOM 1283 O O . ALA A 1 168 ? -20.407 -5.953 10.442 1.00 75.81 168 ALA A O 1
ATOM 1284 N N . GLY A 1 169 ? -20.503 -6.048 12.694 1.00 79.94 169 GLY A N 1
ATOM 1285 C CA . GLY A 1 169 ? -19.656 -7.235 12.850 1.00 79.94 169 GLY A CA 1
ATOM 1286 C C . GLY A 1 169 ? -18.207 -6.963 13.272 1.00 79.94 169 GLY A C 1
ATOM 1287 O O . GLY A 1 169 ? -17.401 -7.887 13.205 1.00 79.94 169 GLY A O 1
ATOM 1288 N N . GLY A 1 170 ? -17.863 -5.745 13.705 1.00 87.56 170 GLY A N 1
ATOM 1289 C CA . GLY A 1 170 ? -16.534 -5.440 14.244 1.00 87.56 170 GLY A CA 1
ATOM 1290 C C . GLY A 1 170 ? -15.457 -5.282 13.173 1.00 87.56 170 GLY A C 1
ATOM 1291 O O . GLY A 1 170 ? -14.287 -5.543 13.431 1.00 87.56 170 GLY A O 1
ATOM 1292 N N . VAL A 1 171 ? -15.831 -4.915 11.944 1.00 91.50 171 VAL A N 1
ATOM 1293 C CA . VAL A 1 171 ? -14.884 -4.800 10.824 1.00 91.50 171 VAL A CA 1
ATOM 1294 C C . VAL A 1 171 ? -14.687 -3.340 10.450 1.00 91.50 171 VAL A C 1
ATOM 1296 O O . VAL A 1 171 ? -15.644 -2.648 10.118 1.00 91.50 171 VAL A O 1
ATOM 1299 N N . ALA A 1 172 ? -13.443 -2.875 10.431 1.00 91.50 172 ALA A N 1
ATOM 1300 C CA . ALA A 1 172 ? -13.089 -1.548 9.943 1.00 91.50 172 ALA A CA 1
ATOM 1301 C C . ALA A 1 172 ? -12.338 -1.639 8.610 1.00 91.50 172 ALA A C 1
ATOM 1303 O O . ALA A 1 172 ? -11.473 -2.502 8.420 1.00 91.50 172 ALA A O 1
ATOM 1304 N N . LEU A 1 173 ? -12.664 -0.737 7.680 1.00 91.88 173 LEU A N 1
ATOM 1305 C CA . LEU A 1 173 ? -11.988 -0.633 6.389 1.00 91.88 173 LEU A CA 1
ATOM 1306 C C . LEU A 1 173 ? -10.926 0.462 6.441 1.00 91.88 173 LEU A C 1
ATOM 1308 O O . LEU A 1 173 ? -11.200 1.584 6.856 1.00 91.88 173 LEU A O 1
ATOM 1312 N N . ILE A 1 174 ? -9.731 0.131 5.970 1.00 93.38 174 ILE A N 1
ATOM 1313 C CA . ILE A 1 174 ? -8.601 1.040 5.869 1.00 93.38 174 ILE A CA 1
ATOM 1314 C C . ILE A 1 174 ? -8.196 1.163 4.400 1.00 93.38 174 ILE A C 1
ATOM 1316 O O . ILE A 1 174 ? -8.110 0.165 3.680 1.00 93.38 174 ILE A O 1
ATOM 1320 N N . ARG A 1 175 ? -7.948 2.390 3.944 1.00 95.19 175 ARG A N 1
ATOM 1321 C CA . ARG A 1 175 ? -7.535 2.709 2.577 1.00 95.19 175 ARG A CA 1
ATOM 1322 C C . ARG A 1 175 ? -6.367 3.684 2.556 1.00 95.19 175 ARG A C 1
ATOM 1324 O O . ARG A 1 175 ? -6.326 4.644 3.325 1.00 95.19 175 ARG A O 1
ATOM 1331 N N . LEU A 1 176 ? -5.458 3.456 1.615 1.00 96.06 176 LEU A N 1
ATOM 1332 C CA . LEU A 1 176 ? -4.374 4.371 1.263 1.00 96.06 176 LEU A CA 1
ATOM 1333 C C . LEU A 1 176 ? -4.314 4.472 -0.259 1.00 96.06 176 LEU A C 1
ATOM 1335 O O . LEU A 1 176 ? -4.242 3.451 -0.939 1.00 96.06 176 LEU A O 1
ATOM 1339 N N . ILE A 1 177 ? -4.368 5.688 -0.790 1.00 95.62 177 ILE A N 1
ATOM 1340 C CA . ILE A 1 177 ? -4.320 5.942 -2.230 1.00 95.62 177 ILE A CA 1
ATOM 1341 C C . ILE A 1 177 ? -2.914 6.423 -2.557 1.00 95.62 177 ILE A C 1
ATOM 1343 O O . ILE A 1 177 ? -2.490 7.449 -2.030 1.00 95.62 177 ILE A O 1
ATOM 1347 N N . CYS A 1 178 ? -2.217 5.708 -3.432 1.00 95.81 178 CYS A N 1
ATOM 1348 C CA . CYS A 1 178 ? -0.884 6.060 -3.897 1.00 95.81 178 CYS A CA 1
ATOM 1349 C C . CYS A 1 178 ? -0.874 6.305 -5.408 1.00 95.81 178 CYS A C 1
ATOM 1351 O O . CYS A 1 178 ? -1.714 5.787 -6.144 1.00 95.81 178 CYS A O 1
ATOM 1353 N N . TRP A 1 179 ? 0.048 7.139 -5.866 1.00 93.88 179 TRP A N 1
ATOM 1354 C CA . TRP A 1 179 ? 0.211 7.518 -7.262 1.00 93.88 179 TRP A CA 1
ATOM 1355 C C . TRP A 1 179 ? 1.670 7.795 -7.587 1.00 93.88 179 TRP A C 1
ATOM 1357 O O . TRP A 1 179 ? 2.416 8.228 -6.707 1.00 93.88 179 TRP A O 1
ATOM 1367 N N . ASP A 1 180 ? 2.047 7.594 -8.840 1.00 91.31 180 ASP A N 1
ATOM 1368 C CA . ASP A 1 180 ? 3.338 8.025 -9.359 1.00 91.31 180 ASP A CA 1
ATOM 1369 C C . ASP A 1 180 ? 3.343 9.538 -9.602 1.00 91.31 180 ASP A C 1
ATOM 1371 O O . ASP A 1 180 ? 2.366 10.147 -10.055 1.00 91.31 180 ASP A O 1
ATOM 1375 N N . ALA A 1 181 ? 4.436 10.194 -9.235 1.00 77.06 181 ALA A N 1
ATOM 1376 C CA . ALA A 1 181 ? 4.661 11.586 -9.579 1.00 77.06 181 ALA A CA 1
ATOM 1377 C C . ALA A 1 181 ? 6.153 11.905 -9.550 1.00 77.06 181 ALA A C 1
ATOM 1379 O O . ALA A 1 181 ? 6.718 12.127 -8.477 1.00 77.06 181 ALA A O 1
ATOM 1380 N N . ASN A 1 182 ? 6.762 12.069 -10.729 1.00 70.81 182 ASN A N 1
ATOM 1381 C CA . ASN A 1 182 ? 7.990 12.849 -10.816 1.00 70.81 182 ASN A CA 1
ATOM 1382 C C . ASN A 1 182 ? 7.604 14.325 -10.663 1.00 70.81 182 ASN A C 1
ATOM 1384 O O . ASN A 1 182 ? 6.861 14.871 -11.482 1.00 70.81 182 ASN A O 1
ATOM 1388 N N . GLU A 1 183 ? 8.029 14.976 -9.587 1.00 57.44 183 GLU A N 1
ATOM 1389 C CA . GLU A 1 183 ? 7.722 16.385 -9.360 1.00 57.44 183 GLU A CA 1
ATOM 1390 C C . GLU A 1 183 ? 8.588 17.237 -10.293 1.00 57.44 183 GLU A C 1
ATOM 1392 O O . GLU A 1 183 ? 9.588 17.813 -9.878 1.00 57.44 183 GLU A O 1
ATOM 1397 N N . ILE A 1 184 ? 8.218 17.345 -11.572 1.00 51.75 184 ILE A N 1
ATOM 1398 C CA . ILE A 1 184 ? 8.759 18.423 -12.396 1.00 51.75 184 ILE A CA 1
ATOM 1399 C C . ILE A 1 184 ? 8.007 19.690 -11.997 1.00 51.75 184 ILE A C 1
ATOM 1401 O O . ILE A 1 184 ? 6.971 20.047 -12.564 1.00 51.75 184 ILE A O 1
ATOM 1405 N N . ILE A 1 185 ? 8.532 20.375 -10.980 1.00 45.56 185 ILE A N 1
ATOM 1406 C CA . ILE A 1 185 ? 8.243 21.784 -10.727 1.00 45.56 185 ILE A CA 1
ATOM 1407 C C . ILE A 1 185 ? 8.704 22.542 -11.974 1.00 45.56 185 ILE A C 1
ATOM 1409 O O . ILE A 1 185 ? 9.833 23.015 -12.055 1.00 45.56 185 ILE A O 1
ATOM 1413 N N . HIS A 1 186 ? 7.839 22.682 -12.975 1.00 43.84 186 HIS A N 1
ATOM 1414 C CA . HIS A 1 186 ? 8.030 23.710 -13.986 1.00 43.84 186 HIS A CA 1
ATOM 1415 C C . HIS A 1 186 ? 7.696 25.066 -13.350 1.00 43.84 186 HIS A C 1
ATOM 1417 O O . HIS A 1 186 ? 6.665 25.675 -13.636 1.00 43.84 186 HIS A O 1
ATOM 1423 N N . SER A 1 187 ? 8.594 25.587 -12.509 1.00 46.59 187 SER A N 1
ATOM 1424 C CA . SER A 1 187 ? 8.757 27.034 -12.432 1.00 46.59 187 SER A CA 1
ATOM 1425 C C . SER A 1 187 ? 9.318 27.467 -13.786 1.00 46.59 187 SER A C 1
ATOM 1427 O O . SER A 1 187 ? 10.519 27.401 -14.022 1.00 46.59 187 SER A O 1
ATOM 1429 N N . SER A 1 188 ? 8.404 27.837 -14.683 1.00 50.16 188 SER A N 1
ATOM 1430 C CA . SER A 1 188 ? 8.616 28.530 -15.960 1.00 50.16 188 SER A CA 1
ATOM 1431 C C . SER A 1 188 ? 9.565 27.886 -16.989 1.00 50.16 188 SER A C 1
ATOM 1433 O O . SER A 1 188 ? 10.774 27.972 -16.848 1.00 50.16 188 SER A O 1
ATOM 1435 N N . SER A 1 189 ? 8.987 27.426 -18.113 1.00 52.12 189 SER A N 1
ATOM 1436 C CA . SER A 1 189 ? 9.631 27.234 -19.433 1.00 52.12 189 SER A CA 1
ATOM 1437 C C . SER A 1 189 ? 10.782 26.209 -19.467 1.00 52.12 189 SER A C 1
ATOM 1439 O O . SER A 1 189 ? 11.850 26.424 -18.917 1.00 52.12 189 SER A O 1
ATOM 1441 N N . THR A 1 190 ? 10.692 25.090 -20.187 1.00 39.22 190 THR A N 1
ATOM 1442 C CA . THR A 1 190 ? 10.957 25.077 -21.637 1.00 39.22 190 THR A CA 1
ATOM 1443 C C . THR A 1 190 ? 10.463 23.769 -22.265 1.00 39.22 190 THR A C 1
ATOM 1445 O O . THR A 1 190 ? 10.604 22.686 -21.706 1.00 39.22 190 THR A O 1
ATOM 1448 N N . THR A 1 191 ? 9.872 23.936 -23.439 1.00 47.69 191 THR A N 1
ATOM 1449 C CA . THR A 1 191 ? 9.325 22.994 -24.415 1.00 47.69 191 THR A CA 1
ATOM 1450 C C . THR A 1 191 ? 10.118 21.689 -24.590 1.00 47.69 191 THR A C 1
ATOM 1452 O O . THR A 1 191 ? 11.232 21.715 -25.104 1.00 47.69 191 THR A O 1
ATOM 1455 N N . TYR A 1 192 ? 9.482 20.551 -24.296 1.00 49.16 192 TYR A N 1
ATOM 1456 C CA . TYR A 1 192 ? 9.743 19.280 -24.978 1.00 49.16 192 TYR A CA 1
ATOM 1457 C C . TYR A 1 192 ? 8.452 18.800 -25.654 1.00 49.16 192 TYR A C 1
ATOM 1459 O O . TYR A 1 192 ? 7.337 19.058 -25.207 1.00 49.16 192 TYR A O 1
ATOM 1467 N N . THR A 1 193 ? 8.652 18.227 -26.829 1.00 39.91 193 THR A N 1
ATOM 1468 C CA . THR A 1 193 ? 7.722 17.974 -27.929 1.00 39.91 193 THR A CA 1
ATOM 1469 C C . THR A 1 193 ? 6.496 17.125 -27.576 1.00 39.91 193 THR A C 1
ATOM 1471 O O . THR A 1 193 ? 6.576 16.167 -26.819 1.00 39.91 193 THR A O 1
ATOM 1474 N N . SER A 1 194 ? 5.361 17.466 -28.191 1.00 55.56 194 SER A N 1
ATOM 1475 C CA . SER A 1 194 ? 4.059 16.810 -28.061 1.00 55.56 194 SER A CA 1
ATOM 1476 C C . SER A 1 194 ? 4.062 15.301 -28.345 1.00 55.56 194 SER A C 1
ATOM 1478 O O . SER A 1 194 ? 4.179 14.901 -29.497 1.00 55.56 194 SER A O 1
ATOM 1480 N N . SER A 1 195 ? 3.765 14.497 -27.324 1.00 46.97 195 SER A N 1
ATOM 1481 C CA . SER A 1 195 ? 2.665 13.514 -27.313 1.00 46.97 195 SER A CA 1
ATOM 1482 C C . SER A 1 195 ? 2.599 12.861 -25.932 1.00 46.97 195 SER A C 1
ATOM 1484 O O . SER A 1 195 ? 3.626 12.413 -25.447 1.00 46.97 195 SER A O 1
ATOM 1486 N N . THR A 1 196 ? 1.402 12.758 -25.348 1.00 45.25 196 THR A N 1
ATOM 1487 C CA . THR A 1 196 ? 1.085 12.272 -23.987 1.00 45.25 196 THR A CA 1
ATOM 1488 C C . THR A 1 196 ? 1.317 13.299 -22.873 1.00 45.25 196 THR A C 1
ATOM 1490 O O . THR A 1 196 ? 2.425 13.629 -22.477 1.00 45.25 196 THR A O 1
ATOM 1493 N N . THR A 1 197 ? 0.224 13.832 -22.330 1.00 51.47 197 THR A N 1
ATOM 1494 C CA . THR A 1 197 ? 0.204 14.258 -20.929 1.00 51.47 197 THR A CA 1
ATOM 1495 C C . THR A 1 197 ? 0.685 13.062 -20.110 1.00 51.47 197 THR A C 1
ATOM 1497 O O . THR A 1 197 ? 0.006 12.036 -20.167 1.00 51.47 197 THR A O 1
ATOM 1500 N N . ALA A 1 198 ? 1.833 13.151 -19.430 1.00 63.50 198 ALA A N 1
ATOM 1501 C CA . ALA A 1 198 ? 2.320 12.086 -18.552 1.00 63.50 198 ALA A CA 1
ATOM 1502 C C . ALA A 1 198 ? 1.169 11.664 -17.628 1.00 63.50 198 ALA A C 1
ATOM 1504 O O . ALA A 1 198 ? 0.665 12.460 -16.826 1.00 63.50 198 ALA A O 1
ATOM 1505 N N . ARG A 1 199 ? 0.628 10.470 -17.877 1.00 77.00 199 ARG A N 1
ATOM 1506 C CA . ARG A 1 199 ? -0.591 10.004 -17.235 1.00 77.00 199 ARG A CA 1
ATOM 1507 C C . ARG A 1 199 ? -0.175 9.489 -15.876 1.00 77.00 199 ARG A C 1
ATOM 1509 O O . ARG A 1 199 ? 0.397 8.422 -15.790 1.00 77.00 199 ARG A O 1
ATOM 1516 N N . ARG A 1 200 ? -0.543 10.223 -14.835 1.00 86.44 200 ARG A N 1
ATOM 1517 C CA . ARG A 1 200 ? -0.441 9.732 -13.467 1.00 86.44 200 ARG A CA 1
ATOM 1518 C C . ARG A 1 200 ? -1.243 8.438 -13.320 1.00 86.44 200 ARG A C 1
ATOM 1520 O O . ARG A 1 200 ? -2.469 8.452 -13.511 1.00 86.44 200 ARG A O 1
ATOM 1527 N N . LEU A 1 201 ? -0.577 7.350 -12.971 1.00 91.50 201 LEU A N 1
ATOM 1528 C CA . LEU A 1 201 ? -1.193 6.091 -12.589 1.00 91.50 201 LEU A CA 1
ATOM 1529 C C . LEU A 1 201 ? -1.419 6.083 -11.071 1.00 91.50 201 LEU A C 1
ATOM 1531 O O . LEU A 1 201 ? -0.937 6.914 -10.296 1.00 91.50 201 LEU A O 1
ATOM 1535 N N . THR A 1 202 ? -2.344 5.236 -10.635 1.00 94.12 202 THR A N 1
ATOM 1536 C CA . THR A 1 202 ? -2.820 5.242 -9.250 1.00 94.12 202 THR A CA 1
ATOM 1537 C C . THR A 1 202 ? -3.117 3.834 -8.795 1.00 94.12 202 THR A C 1
ATOM 1539 O O . THR A 1 202 ? -3.639 3.028 -9.564 1.00 94.12 202 THR A O 1
ATOM 1542 N N . SER A 1 203 ? -2.873 3.583 -7.518 1.00 96.38 203 SER A N 1
ATOM 1543 C CA . SER A 1 203 ? -3.125 2.316 -6.855 1.00 96.38 203 SER A CA 1
ATOM 1544 C C . SER A 1 203 ? -3.721 2.565 -5.479 1.00 96.38 203 SER A C 1
ATOM 1546 O O . SER A 1 203 ? -3.444 3.574 -4.831 1.00 96.38 203 SER A O 1
ATOM 1548 N N . THR A 1 204 ? -4.592 1.666 -5.028 1.00 97.06 204 THR A N 1
ATOM 1549 C CA . THR A 1 204 ? -5.267 1.795 -3.733 1.00 97.06 204 THR A CA 1
ATOM 1550 C C . THR A 1 204 ? -5.026 0.551 -2.895 1.00 97.06 204 THR A C 1
ATOM 1552 O O . THR A 1 204 ? -5.413 -0.556 -3.277 1.00 97.06 204 THR A O 1
ATOM 1555 N N . LEU A 1 205 ? -4.431 0.742 -1.721 1.00 96.56 205 LEU A N 1
ATOM 1556 C CA . LEU A 1 205 ? -4.369 -0.272 -0.681 1.00 96.56 205 LEU A CA 1
ATOM 1557 C C . LEU A 1 205 ? -5.749 -0.425 -0.056 1.00 96.56 205 LEU A C 1
ATOM 1559 O O . LEU A 1 205 ? -6.359 0.570 0.340 1.00 96.56 205 LEU A O 1
ATOM 1563 N N . THR A 1 206 ? -6.194 -1.666 0.104 1.00 95.38 206 THR A N 1
ATOM 1564 C CA . THR A 1 206 ? -7.349 -1.993 0.940 1.00 95.38 206 THR A CA 1
ATOM 1565 C C . THR A 1 206 ? -6.907 -2.906 2.074 1.00 95.38 206 THR A C 1
ATOM 1567 O O . THR A 1 206 ? -6.386 -3.995 1.838 1.00 95.38 206 THR A O 1
ATOM 1570 N N . ALA A 1 207 ? -7.126 -2.475 3.312 1.00 93.31 207 ALA A N 1
ATOM 1571 C CA . ALA A 1 207 ? -6.880 -3.280 4.496 1.00 93.31 207 ALA A CA 1
ATOM 1572 C C . ALA A 1 207 ? -8.160 -3.425 5.326 1.00 93.31 207 ALA A C 1
ATOM 1574 O O . ALA A 1 207 ? -8.910 -2.469 5.502 1.00 93.31 207 ALA A O 1
ATOM 1575 N N . THR A 1 208 ? -8.424 -4.625 5.831 1.00 92.75 208 THR A N 1
ATOM 1576 C CA . THR A 1 208 ? -9.575 -4.911 6.698 1.00 92.75 208 THR A CA 1
ATOM 1577 C C . THR A 1 208 ? -9.076 -5.238 8.094 1.00 92.75 208 THR A C 1
ATOM 1579 O O . THR A 1 208 ? -8.322 -6.200 8.252 1.00 92.75 208 THR A O 1
ATOM 1582 N N . LEU A 1 209 ? -9.509 -4.483 9.100 1.00 92.62 209 LEU A N 1
ATOM 1583 C CA . LEU A 1 209 ? -9.265 -4.793 10.505 1.00 92.62 209 LEU A CA 1
ATOM 1584 C C . LEU A 1 209 ? -10.485 -5.497 11.086 1.00 92.62 209 LEU A C 1
ATOM 1586 O O . LEU A 1 209 ? -11.559 -4.909 11.142 1.00 92.62 209 LEU A O 1
ATOM 1590 N N . THR A 1 210 ? -10.307 -6.737 11.532 1.00 91.50 210 THR A N 1
ATOM 1591 C CA . THR A 1 210 ? -11.300 -7.437 12.352 1.00 91.50 210 THR A CA 1
ATOM 1592 C C . THR A 1 210 ? -10.995 -7.170 13.820 1.00 91.50 210 THR A C 1
ATOM 1594 O O . THR A 1 210 ? -9.934 -7.564 14.310 1.00 91.50 210 THR A O 1
ATOM 1597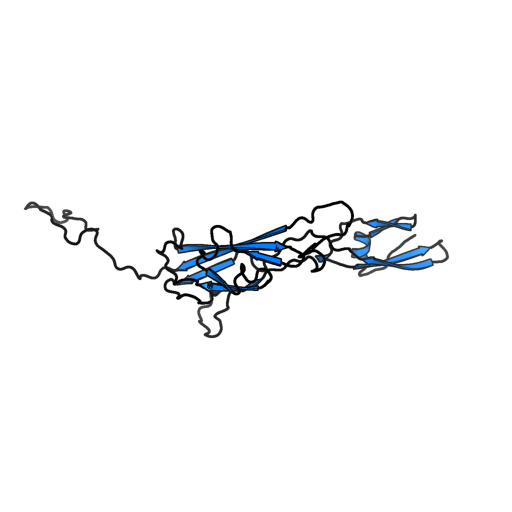 N N . ILE A 1 211 ? -11.917 -6.496 14.497 1.00 91.25 211 ILE A N 1
ATOM 1598 C CA . ILE A 1 211 ? -11.903 -6.254 15.935 1.00 91.25 211 ILE A CA 1
ATOM 1599 C C . ILE A 1 211 ? -12.606 -7.434 16.597 1.00 91.25 211 ILE A C 1
ATOM 1601 O O . ILE A 1 211 ? -13.761 -7.745 16.294 1.00 91.25 211 ILE A O 1
ATOM 1605 N N . ARG A 1 212 ? -11.879 -8.138 17.454 1.00 88.75 212 ARG A N 1
ATOM 1606 C CA . ARG A 1 212 ? -12.418 -9.247 18.231 1.00 88.75 212 ARG A CA 1
ATOM 1607 C C . ARG A 1 212 ? -13.151 -8.723 19.454 1.00 88.75 212 ARG A C 1
ATOM 1609 O O . ARG A 1 212 ? -12.637 -7.861 20.156 1.00 88.75 212 ARG A O 1
ATOM 1616 N N . ASP A 1 213 ? -14.331 -9.300 19.637 1.00 86.00 213 ASP A N 1
ATOM 1617 C CA . ASP A 1 213 ? -15.276 -9.037 20.715 1.00 86.00 213 ASP A CA 1
ATOM 1618 C C . ASP A 1 213 ? -14.704 -9.483 22.058 1.00 86.00 213 ASP A C 1
ATOM 1620 O O . ASP A 1 213 ? -14.293 -10.642 22.213 1.00 86.00 213 ASP A O 1
ATOM 1624 N N . VAL A 1 214 ? -14.719 -8.581 23.027 1.00 86.06 214 VAL A N 1
ATOM 1625 C CA . VAL A 1 214 ? -14.522 -8.890 24.439 1.00 86.06 214 VAL A CA 1
ATOM 1626 C C . VAL A 1 214 ? -15.831 -8.542 25.150 1.00 86.06 214 VAL A C 1
ATOM 1628 O O . VAL A 1 214 ? -16.590 -7.673 24.760 1.00 86.06 214 VAL A O 1
ATOM 1631 N N . ASN A 1 215 ? -16.195 -9.308 26.176 1.00 82.31 215 ASN A N 1
ATOM 1632 C CA . ASN A 1 215 ? -17.452 -9.053 26.878 1.00 82.31 215 ASN A CA 1
ATOM 1633 C C . ASN A 1 215 ? -17.275 -7.912 27.894 1.00 82.31 215 ASN A C 1
ATOM 1635 O O . ASN A 1 215 ? -17.143 -8.169 29.095 1.00 82.31 215 ASN A O 1
ATOM 1639 N N . ASP A 1 216 ? -17.221 -6.677 27.407 1.00 79.94 216 ASP A N 1
ATOM 1640 C CA . ASP A 1 216 ? -17.075 -5.450 28.197 1.00 79.94 216 ASP A CA 1
ATOM 1641 C C . ASP A 1 216 ? -18.427 -4.787 28.546 1.00 79.94 216 ASP A C 1
ATOM 1643 O O . ASP A 1 216 ? -18.526 -3.978 29.473 1.00 79.94 216 ASP A O 1
ATOM 1647 N N . ASN A 1 217 ? -19.498 -5.200 27.870 1.00 83.12 217 ASN A N 1
ATOM 1648 C CA . ASN A 1 217 ? -20.846 -4.686 28.047 1.00 83.12 217 ASN A CA 1
ATOM 1649 C C . ASN A 1 217 ? -21.659 -5.538 29.035 1.00 83.12 217 ASN A C 1
ATOM 1651 O O . ASN A 1 217 ? -21.996 -6.699 28.795 1.00 83.12 217 ASN A O 1
ATOM 1655 N N . ALA A 1 218 ? -22.033 -4.946 30.173 1.00 85.88 218 ALA A N 1
ATOM 1656 C CA . ALA A 1 218 ? -22.892 -5.612 31.148 1.00 85.88 218 ALA A CA 1
ATOM 1657 C C . ALA A 1 218 ? -24.332 -5.763 30.614 1.00 85.88 218 ALA A C 1
ATOM 1659 O O . ALA A 1 218 ? -24.865 -4.830 30.004 1.00 85.88 218 ALA A O 1
ATOM 1660 N N . PRO A 1 219 ? -25.018 -6.890 30.888 1.00 89.75 219 PRO A N 1
ATOM 1661 C CA . PRO A 1 219 ? -26.414 -7.039 30.507 1.00 89.75 219 PRO A CA 1
ATOM 1662 C C . PRO A 1 219 ? -27.269 -5.981 31.212 1.00 89.75 219 PRO A C 1
ATOM 1664 O O . PRO A 1 219 ? -27.152 -5.767 32.421 1.00 89.75 219 PRO A O 1
ATOM 1667 N N . THR A 1 220 ? -28.164 -5.343 30.460 1.00 90.19 220 THR A N 1
ATOM 1668 C CA . THR A 1 220 ? -29.125 -4.370 30.988 1.00 90.19 220 THR A CA 1
ATOM 1669 C C . THR A 1 220 ? -30.546 -4.860 30.750 1.00 90.19 220 THR A C 1
ATOM 1671 O O . THR A 1 220 ? -30.837 -5.483 29.733 1.00 90.19 220 THR A O 1
ATOM 1674 N N . PHE A 1 221 ? -31.438 -4.596 31.705 1.00 92.06 221 PHE A N 1
ATOM 1675 C CA . PHE A 1 221 ? -32.868 -4.810 31.504 1.00 92.06 221 PHE A CA 1
ATOM 1676 C C . PHE A 1 221 ? -33.484 -3.577 30.839 1.00 92.06 221 PHE A C 1
ATOM 1678 O O . PHE A 1 221 ? -33.159 -2.444 31.196 1.00 92.06 221 PHE A O 1
ATOM 1685 N N . HIS A 1 222 ? -34.454 -3.784 29.949 1.00 90.88 222 HIS A N 1
ATOM 1686 C CA . HIS A 1 222 ? -35.209 -2.709 29.294 1.00 90.88 222 HIS A CA 1
ATOM 1687 C C . HIS A 1 222 ? -35.981 -1.846 30.296 1.00 90.88 222 HIS A C 1
ATOM 1689 O O . HIS A 1 222 ? -36.284 -0.681 30.034 1.00 90.88 222 HIS A O 1
ATOM 1695 N N . ARG A 1 223 ? -36.355 -2.436 31.436 1.00 90.62 223 ARG A N 1
ATOM 1696 C CA . ARG A 1 223 ? -37.006 -1.741 32.542 1.00 90.62 223 ARG A CA 1
ATOM 1697 C C . ARG A 1 223 ? -36.300 -2.077 33.848 1.00 90.62 223 ARG A C 1
ATOM 1699 O O . ARG A 1 223 ? -36.023 -3.248 34.094 1.00 90.62 223 ARG A O 1
ATOM 1706 N N . PRO A 1 224 ? -36.097 -1.086 34.732 1.00 89.31 224 PRO A N 1
ATOM 1707 C CA . PRO A 1 224 ? -35.524 -1.338 36.049 1.00 89.31 224 PRO A CA 1
ATOM 1708 C C . PRO A 1 224 ? -36.478 -2.134 36.952 1.00 89.31 224 PRO A C 1
ATOM 1710 O O . PRO A 1 224 ? -36.035 -2.786 37.891 1.00 89.31 224 PRO A O 1
ATOM 1713 N N . VAL A 1 225 ? -37.789 -2.079 36.682 1.00 93.00 225 VAL A N 1
ATOM 1714 C CA . VAL A 1 225 ? -38.828 -2.780 37.445 1.00 93.00 225 VAL A CA 1
ATOM 1715 C C . VAL A 1 225 ? -39.934 -3.262 36.501 1.00 93.00 225 VAL A C 1
ATOM 1717 O O . VAL A 1 225 ? -40.381 -2.524 35.620 1.00 93.00 225 VAL A O 1
ATOM 1720 N N . TYR A 1 226 ? -40.408 -4.491 36.719 1.00 92.81 226 TYR A N 1
ATOM 1721 C CA . TYR A 1 226 ? -41.524 -5.104 35.997 1.00 92.81 226 TYR A CA 1
ATOM 1722 C C . TYR A 1 226 ? -42.702 -5.336 36.953 1.00 92.81 226 TYR A C 1
ATOM 1724 O O . TYR A 1 226 ? -42.599 -6.123 37.890 1.00 92.81 226 TYR A O 1
ATOM 1732 N N . HIS A 1 227 ? -43.832 -4.665 36.712 1.00 92.81 227 HIS A N 1
ATOM 1733 C CA . HIS A 1 227 ? -45.075 -4.870 37.463 1.00 92.81 227 HIS A CA 1
ATOM 1734 C C . HIS A 1 227 ? -46.031 -5.759 36.668 1.00 92.81 227 HIS A C 1
ATOM 1736 O O . HIS A 1 227 ? -46.319 -5.471 35.506 1.00 92.81 227 HIS A O 1
ATOM 1742 N N . VAL A 1 228 ? -46.522 -6.832 37.291 1.00 92.75 228 VAL A N 1
ATOM 1743 C CA . VAL A 1 228 ? -47.368 -7.844 36.643 1.00 92.75 228 VAL A CA 1
ATOM 1744 C C . VAL A 1 228 ? -48.449 -8.284 37.623 1.00 92.75 228 VAL A C 1
ATOM 1746 O O . VAL A 1 228 ? -48.152 -8.554 38.784 1.00 92.75 228 VAL A O 1
ATOM 1749 N N . ALA A 1 229 ? -49.694 -8.367 37.159 1.00 90.88 229 ALA A N 1
ATOM 1750 C CA . ALA A 1 229 ? -50.798 -8.953 37.913 1.00 90.88 229 ALA A CA 1
ATOM 1751 C C . ALA A 1 229 ? -51.093 -10.355 37.367 1.00 90.88 229 ALA A C 1
ATOM 1753 O O . ALA A 1 229 ? -51.198 -10.538 36.155 1.00 90.88 229 ALA A O 1
ATOM 1754 N N . VAL A 1 230 ? -51.224 -11.338 38.260 1.00 92.69 230 VAL A N 1
ATOM 1755 C CA . VAL A 1 230 ? -51.501 -12.741 37.920 1.00 92.69 230 VAL A CA 1
ATOM 1756 C C . VAL A 1 230 ? -52.746 -13.178 38.678 1.00 92.69 230 VAL A C 1
ATOM 1758 O O . VAL A 1 230 ? -52.869 -12.908 39.871 1.00 92.69 230 VAL A O 1
ATOM 1761 N N . THR A 1 231 ? -53.677 -13.839 37.994 1.00 91.44 231 THR A N 1
ATOM 1762 C CA . THR A 1 231 ? -54.884 -14.385 38.627 1.00 91.44 231 THR A CA 1
ATOM 1763 C C . THR A 1 231 ? -54.559 -15.623 39.461 1.00 91.44 231 THR A C 1
ATOM 1765 O O . THR A 1 231 ? -53.646 -16.389 39.142 1.00 91.44 231 THR A O 1
ATOM 1768 N N . GLU A 1 232 ? -55.329 -15.853 40.520 1.00 85.38 232 GLU A N 1
ATOM 1769 C CA . GLU A 1 232 ? -55.259 -17.108 41.271 1.00 85.38 232 GLU A CA 1
ATOM 1770 C C . GLU A 1 232 ? -55.701 -18.310 40.409 1.00 85.38 232 GLU A C 1
ATOM 1772 O O . GLU A 1 232 ? -56.394 -18.149 39.404 1.00 85.38 232 GLU A O 1
ATOM 1777 N N . ASN A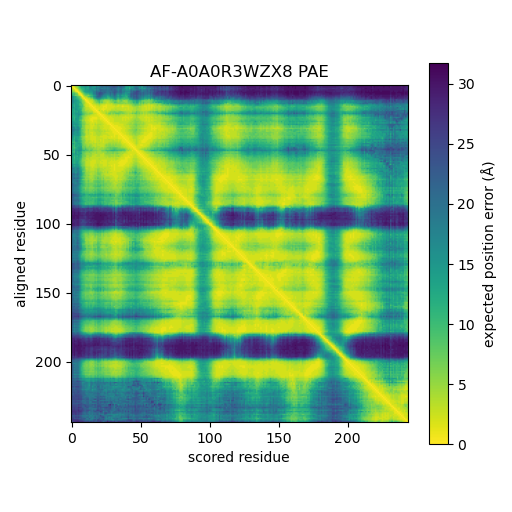 1 233 ? -55.281 -19.521 40.793 1.00 92.38 233 ASN A N 1
ATOM 1778 C CA . ASN A 1 233 ? -55.590 -20.793 40.114 1.00 92.38 233 ASN A CA 1
ATOM 1779 C C . ASN A 1 233 ? -54.993 -20.976 38.706 1.00 92.38 233 ASN A C 1
ATOM 1781 O O . ASN A 1 233 ? -55.494 -21.770 37.909 1.00 92.38 233 ASN A O 1
ATOM 1785 N N . ASN A 1 234 ? -53.895 -20.284 38.394 1.00 88.69 234 ASN A N 1
ATOM 1786 C CA . ASN A 1 234 ? -53.125 -20.585 37.189 1.00 88.69 234 ASN A CA 1
ATOM 1787 C C . ASN A 1 234 ? -52.501 -21.990 37.252 1.00 88.69 234 ASN A C 1
ATOM 1789 O O . ASN A 1 234 ? -52.044 -22.442 38.303 1.00 88.69 234 ASN A O 1
ATOM 1793 N N . HIS A 1 235 ? -52.472 -22.677 36.109 1.00 92.50 235 HIS A N 1
ATOM 1794 C CA . HIS A 1 235 ? -51.853 -23.996 35.993 1.00 92.50 235 HIS A CA 1
ATOM 1795 C C . HIS A 1 235 ? -50.328 -23.907 36.145 1.00 92.50 235 HIS A C 1
ATOM 1797 O O . HIS A 1 235 ? -49.701 -22.891 35.835 1.00 92.50 235 HIS A O 1
ATOM 1803 N N . ILE A 1 236 ? -49.718 -25.001 36.599 1.00 90.56 236 ILE A N 1
ATOM 1804 C CA . ILE A 1 236 ? -48.262 -25.103 36.740 1.00 90.56 236 ILE A CA 1
ATOM 1805 C C . ILE A 1 236 ? -47.617 -24.921 35.358 1.00 90.56 236 ILE A C 1
ATOM 1807 O O . ILE A 1 236 ? -47.979 -25.611 34.408 1.00 90.56 236 ILE A O 1
ATOM 1811 N N . GLY A 1 237 ? -46.669 -23.984 35.256 1.00 90.31 237 GLY A N 1
ATOM 1812 C CA . GLY A 1 237 ? -45.990 -23.633 34.002 1.00 90.31 237 GLY A CA 1
ATOM 1813 C C . GLY A 1 237 ? -46.588 -22.440 33.245 1.00 90.31 237 GLY A C 1
ATOM 1814 O O . GLY A 1 237 ? -46.059 -22.078 32.194 1.00 90.31 237 GLY A O 1
ATOM 1815 N N . ALA A 1 238 ? -47.642 -21.798 33.762 1.00 92.12 238 ALA A N 1
ATOM 1816 C CA . ALA A 1 238 ? -48.198 -20.591 33.154 1.00 92.12 238 ALA A CA 1
ATOM 1817 C C . ALA A 1 238 ? -47.149 -19.462 33.074 1.00 92.12 238 ALA A C 1
ATOM 1819 O O . ALA A 1 238 ? -46.510 -19.103 34.066 1.00 92.12 238 ALA A O 1
ATOM 1820 N N . LYS A 1 239 ? -46.978 -18.879 31.880 1.00 90.88 239 LYS A N 1
ATOM 1821 C CA . LYS A 1 239 ? -46.063 -17.754 31.649 1.00 90.88 239 LYS A CA 1
ATOM 1822 C C . LYS A 1 239 ? -46.591 -16.499 32.348 1.00 90.88 239 LYS A C 1
ATOM 1824 O O . LYS A 1 239 ? -47.658 -16.008 31.998 1.00 90.88 239 LYS A O 1
ATOM 1829 N N . ILE A 1 240 ? -45.812 -15.962 33.287 1.00 91.38 240 ILE A N 1
ATOM 1830 C CA . ILE A 1 240 ? -46.169 -14.756 34.049 1.00 91.38 240 ILE A CA 1
ATOM 1831 C C . ILE A 1 240 ? -45.688 -13.492 33.331 1.00 91.38 240 ILE A C 1
ATOM 1833 O O . ILE A 1 240 ? -46.479 -12.622 32.984 1.00 91.38 240 ILE A O 1
ATOM 1837 N N . VAL A 1 24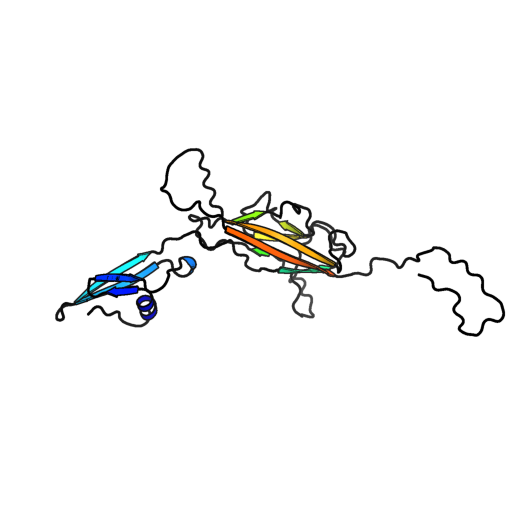1 ? -44.385 -13.392 33.075 1.00 90.81 241 VAL A N 1
ATOM 1838 C CA . VAL A 1 241 ? -43.774 -12.272 32.356 1.00 90.81 241 VAL A CA 1
ATOM 1839 C C . VAL A 1 241 ? -42.461 -12.727 31.748 1.00 90.81 241 VAL A C 1
ATOM 1841 O O . VAL A 1 241 ? -41.805 -13.627 32.267 1.00 90.81 241 VAL A O 1
ATOM 1844 N N . GLN A 1 242 ? -42.089 -12.121 30.630 1.00 90.56 242 GLN A N 1
ATOM 1845 C CA . GLN A 1 242 ? -40.761 -12.256 30.056 1.00 90.56 242 GLN A CA 1
ATOM 1846 C C . GLN A 1 242 ? -40.046 -10.931 30.266 1.00 90.56 242 GLN A C 1
ATOM 1848 O O . GLN A 1 242 ? -40.523 -9.899 29.798 1.00 90.56 242 GLN A O 1
ATOM 1853 N N . VAL A 1 243 ? -38.947 -10.971 31.009 1.00 92.06 243 VAL A N 1
ATOM 1854 C CA . VAL A 1 243 ? -38.057 -9.823 31.147 1.00 92.06 243 VAL A CA 1
ATOM 1855 C C . VAL A 1 243 ? -37.137 -9.783 29.938 1.00 92.06 243 VAL A C 1
ATOM 1857 O O . VAL A 1 243 ? -36.696 -10.828 29.452 1.00 92.06 243 VAL A O 1
ATOM 1860 N N . SER A 1 244 ? -36.891 -8.580 29.444 1.00 80.19 244 SER A N 1
ATOM 1861 C CA . SER A 1 244 ? -35.875 -8.301 28.441 1.00 80.19 244 SER A CA 1
ATOM 1862 C C . SER A 1 244 ? -34.958 -7.208 28.936 1.00 80.19 244 SER A C 1
ATOM 1864 O O . SER A 1 244 ? -35.377 -6.394 29.795 1.00 80.19 244 SER A O 1
#

Radius of gyration: 31.97 Å; Cα contacts (8 Å, |Δi|>4): 420; chains: 1; bounding box: 90×54×90 Å

InterPro domains:
  IPR002126 Cadherin-like [PR00205] (37-49)
  IPR002126 Cadherin-like [PR00205] (200-219)
  IPR002126 Cadherin-like [PR00205] (219-232)
  IPR002126 Cadherin-like [PS50268] (16-69)
  IPR002126 Cadherin-like [PS50268] (104-221)
  IPR002126 Cadherin-like [SM00112] (2-67)
  IPR002126 Cadherin-like [SM00112] (108-219)
  IPR015919 Cadherin-like superfamily [SSF49313] (20-69)
  IPR015919 Cadherin-like superfamily [SSF49313] (210-243)
  IPR020894 Cadherin conserved site [PS00232] (209-219)
  IPR050174 Protocadherin/Cadherin-related Cell Adhesion [PTHR24028] (16-244)

Solvent-accessible surface area (backbone atoms only — not comparable to full-atom values): 15128 Å² total; per-residue (Å²): 107,71,69,76,81,72,89,74,42,65,65,52,58,61,32,42,43,75,45,97,85,76,48,75,43,79,70,50,91,86,49,47,87,82,51,47,64,48,80,42,70,46,40,47,43,86,84,88,56,74,51,77,50,72,48,78,46,73,52,77,81,65,84,79,64,47,37,42,57,84,69,68,69,41,74,36,49,48,56,42,72,40,50,49,70,38,69,41,34,62,64,76,78,88,64,100,64,92,59,94,84,66,79,48,67,44,67,50,44,43,45,31,78,33,51,67,92,43,32,20,35,45,36,34,32,52,50,86,94,41,58,96,62,49,57,60,39,55,43,63,46,32,83,85,42,31,66,60,50,51,29,39,41,20,27,59,46,59,36,46,43,91,36,91,71,24,40,96,85,14,37,29,76,43,61,40,41,32,22,37,48,53,84,75,79,75,80,70,87,83,93,78,82,95,76,78,78,86,70,72,38,66,31,72,46,44,31,40,37,40,36,42,87,68,94,81,74,77,91,71,59,82,52,99,70,87,89,83,90,80,73,85,89,66,60,92,86,64,86,85,81,85,88,82